Protein AF-A0A7S1D513-F1 (afdb_monomer_lite)

Sequence (245 aa):
FGKNFNFFQSSSGQYWMEIWPTEPHVVIPVPVLDPSAGGGENVPVPPGVVQSFHKTNPSYASDEHLLTGPNQHSRDRGSACCLRLEPVYYQDLLHNQTHNNNTNSNTTMLIQQQPYLLVGISHAKANQQLKVINTRTFLSRLYAFVPVKPFHVVAKSPLFCFANVDQTTPAPYYNLTHRKHLLVGGHDYKDCPTIHFVSGITENPNDPTRAVVAYGIEDCVSRMIELHKRDLALRLFTTLDTQVR

Radius of gyration: 19.1 Å; chains: 1; bounding box: 47×58×52 Å

Secondary structure (DSSP, 8-state):
--SS-EEEE-TTS-EEEEEESSSS-EEEEPPP--TTS-S---PPPPP-----------S---THHHHS-TT-PPPP--EEEEEEE-GGGTHHHHHHHHTTS---HHHHHHHHT-S-EEEEEEEEEP-TTTTBSSTT-EEEEEEEE-SSTT--EEEEPPPB----PPPSS--TTHHHHTT-EEEETTEEEEEEESBEEEEEEEEETTEEEEEEEEEEETTTEEEEEEEEHHHHHHHHH--GGGS--

Structure (mmCIF, N/CA/C/O backbone):
data_AF-A0A7S1D513-F1
#
_entry.id   AF-A0A7S1D513-F1
#
loop_
_atom_site.group_PDB
_atom_site.id
_atom_site.type_symbol
_atom_site.label_atom_id
_atom_site.label_alt_id
_atom_site.label_comp_id
_atom_site.label_asym_id
_atom_site.label_entity_id
_atom_site.label_seq_id
_atom_site.pdbx_PDB_ins_code
_atom_site.Cartn_x
_atom_site.Cartn_y
_atom_site.Cartn_z
_atom_site.occupancy
_atom_site.B_iso_or_equiv
_atom_site.auth_seq_id
_atom_site.auth_comp_id
_atom_site.auth_asym_id
_atom_site.auth_atom_id
_atom_site.pdbx_PDB_model_num
ATOM 1 N N . PHE A 1 1 ? 1.195 19.979 -6.123 1.00 30.47 1 PHE A N 1
ATOM 2 C CA . PHE A 1 1 ? 0.469 19.260 -5.053 1.00 30.47 1 PHE A CA 1
ATOM 3 C C . PHE A 1 1 ? 0.121 17.855 -5.536 1.00 30.47 1 PHE A C 1
ATOM 5 O O . PHE A 1 1 ? 0.110 17.651 -6.743 1.00 30.47 1 PHE A O 1
ATOM 12 N N . GLY A 1 2 ? -0.139 16.912 -4.620 1.00 50.44 2 GLY A N 1
ATOM 13 C CA . GLY A 1 2 ? -0.462 15.509 -4.935 1.00 50.44 2 GLY A CA 1
ATOM 14 C C . GLY A 1 2 ? 0.762 14.590 -5.110 1.00 50.44 2 GLY A C 1
ATOM 15 O O . GLY A 1 2 ? 1.823 15.053 -5.519 1.00 50.44 2 GLY A O 1
ATOM 16 N N . LYS A 1 3 ? 0.575 13.294 -4.802 1.00 59.59 3 LYS A N 1
ATOM 17 C CA . LYS A 1 3 ? 1.525 12.149 -4.710 1.00 59.59 3 LYS A CA 1
ATOM 18 C C . LYS A 1 3 ? 2.130 11.805 -3.341 1.00 59.59 3 LYS A C 1
ATOM 20 O O . LYS A 1 3 ? 2.480 10.646 -3.171 1.00 59.59 3 LYS A O 1
ATOM 25 N N . ASN A 1 4 ? 2.231 12.727 -2.380 1.00 68.50 4 ASN A N 1
ATOM 26 C CA . ASN A 1 4 ? 2.876 12.478 -1.070 1.00 68.50 4 ASN A CA 1
ATOM 27 C C . ASN A 1 4 ? 1.915 12.602 0.130 1.00 68.50 4 ASN A C 1
ATOM 29 O O . ASN A 1 4 ? 2.333 13.042 1.195 1.00 68.50 4 ASN A O 1
ATOM 33 N N . PHE A 1 5 ? 0.627 12.309 -0.051 1.00 81.75 5 PHE A N 1
ATOM 34 C CA . PHE A 1 5 ? -0.320 12.212 1.059 1.00 81.75 5 PHE A CA 1
ATOM 35 C C . PHE A 1 5 ? -1.511 11.324 0.700 1.00 81.75 5 PHE A C 1
ATOM 37 O O . PHE A 1 5 ? -1.896 11.265 -0.469 1.00 81.75 5 PHE A O 1
ATOM 44 N N . ASN A 1 6 ? -2.106 10.690 1.711 1.00 87.00 6 ASN A N 1
ATOM 45 C CA . ASN A 1 6 ? -3.363 9.944 1.617 1.00 87.00 6 ASN A CA 1
ATOM 46 C C . ASN A 1 6 ? -4.351 10.446 2.667 1.00 87.00 6 ASN A C 1
ATOM 48 O O . ASN A 1 6 ? -3.943 10.947 3.714 1.00 87.00 6 ASN A O 1
ATOM 52 N N . PHE A 1 7 ? -5.643 10.249 2.414 1.00 89.50 7 PHE A N 1
ATOM 53 C CA . PHE A 1 7 ? -6.687 10.461 3.410 1.00 89.50 7 PHE A CA 1
ATOM 54 C C . PHE A 1 7 ? -7.211 9.123 3.923 1.00 89.50 7 PHE A C 1
ATOM 56 O O . PHE A 1 7 ? -7.416 8.196 3.143 1.00 89.50 7 PHE A O 1
ATOM 63 N N . PHE A 1 8 ? -7.457 9.029 5.227 1.00 90.12 8 PHE A N 1
ATOM 64 C CA . PHE A 1 8 ? -8.088 7.862 5.841 1.00 90.12 8 PHE A CA 1
ATOM 65 C C . PHE A 1 8 ? -9.008 8.266 6.995 1.00 90.12 8 PHE A C 1
ATOM 67 O O . PHE A 1 8 ? -8.938 9.385 7.506 1.00 90.12 8 PHE A O 1
ATOM 74 N N . GLN A 1 9 ? -9.870 7.339 7.410 1.00 90.75 9 GLN A N 1
ATOM 75 C CA . GLN A 1 9 ? -10.753 7.504 8.560 1.00 90.75 9 GLN A CA 1
ATOM 76 C C . GLN A 1 9 ? -10.241 6.657 9.736 1.00 90.75 9 GLN A C 1
ATOM 78 O O . GLN A 1 9 ? -9.963 5.466 9.577 1.00 90.75 9 GLN A O 1
ATOM 83 N N . SER A 1 10 ? -10.093 7.260 10.917 1.00 89.50 10 SER A N 1
ATOM 84 C CA . SER A 1 10 ? -9.772 6.528 12.149 1.00 89.50 10 SER A CA 1
ATOM 85 C C . SER A 1 10 ? -10.984 5.740 12.650 1.00 89.50 10 SER A C 1
ATOM 87 O O . SER A 1 10 ? -12.119 6.020 12.268 1.00 89.50 10 SER A O 1
ATOM 89 N N . SER A 1 11 ? -10.776 4.789 13.565 1.00 87.88 11 SER A N 1
ATOM 90 C CA . SER A 1 11 ? -11.873 4.000 14.160 1.00 87.88 11 SER A CA 1
ATOM 91 C C . SER A 1 11 ? -12.914 4.848 14.913 1.00 87.88 11 SER A C 1
ATOM 93 O O . SER A 1 11 ? -14.040 4.408 15.116 1.00 87.88 11 SER A O 1
ATOM 95 N N . SER A 1 12 ? -12.559 6.083 15.277 1.00 88.81 12 SER A N 1
ATOM 96 C CA . SER A 1 12 ? -13.446 7.111 15.837 1.00 88.81 12 SER A CA 1
ATOM 97 C C . SER A 1 12 ? -14.251 7.914 14.798 1.00 88.81 12 SER A C 1
ATOM 99 O O . SER A 1 12 ? -14.889 8.898 15.161 1.00 88.81 12 SER A O 1
ATOM 101 N N . GLY A 1 13 ? -14.174 7.579 13.507 1.00 87.50 13 GLY A N 1
ATOM 102 C CA . GLY A 1 13 ? -14.864 8.289 12.423 1.00 87.50 13 GLY A CA 1
ATOM 103 C C . GLY A 1 13 ? -14.204 9.599 11.958 1.00 87.50 13 GLY A C 1
ATOM 104 O O . GLY A 1 13 ? -14.646 10.176 10.965 1.00 87.50 13 GLY A O 1
ATOM 105 N N . GLN A 1 14 ? -13.142 10.067 12.624 1.00 88.88 14 GLN A N 1
ATOM 106 C CA . GLN A 1 14 ? -12.413 11.285 12.246 1.00 88.88 14 GLN A CA 1
ATOM 107 C C . GLN A 1 14 ? -11.538 11.061 11.001 1.00 88.88 14 GLN A C 1
ATOM 109 O O . GLN A 1 14 ? -10.927 10.005 10.850 1.00 88.88 14 GLN A O 1
ATOM 114 N N . TYR A 1 15 ? -11.429 12.077 10.140 1.00 90.12 15 TYR A N 1
ATOM 115 C CA . TYR A 1 15 ? -10.557 12.056 8.964 1.00 90.12 15 TYR A CA 1
ATOM 116 C C . TYR A 1 15 ? -9.136 12.551 9.267 1.00 90.12 15 TYR A C 1
ATOM 118 O O . TYR A 1 15 ? -8.923 13.500 10.027 1.00 90.12 15 TYR A O 1
ATOM 126 N N . TRP A 1 16 ? -8.161 11.909 8.629 1.00 90.81 16 TRP A N 1
ATOM 127 C CA . TRP A 1 16 ? -6.728 12.125 8.808 1.00 90.81 16 TRP A CA 1
ATOM 128 C C . TRP A 1 16 ? -6.022 12.187 7.459 1.00 90.81 16 TRP A C 1
ATOM 130 O O . TRP A 1 16 ? -6.400 11.479 6.528 1.00 90.81 16 TRP A O 1
ATOM 140 N N . MET A 1 17 ? -4.985 13.018 7.374 1.00 89.94 17 MET A N 1
ATOM 141 C CA . MET A 1 17 ? -4.085 13.111 6.229 1.00 89.94 17 MET A CA 1
ATOM 142 C C . MET A 1 17 ? -2.718 12.543 6.612 1.00 89.94 17 MET A C 1
ATOM 144 O O . MET A 1 17 ? -1.979 13.164 7.375 1.00 89.94 17 MET A O 1
ATOM 148 N N . GLU A 1 18 ? -2.381 11.373 6.080 1.00 87.06 18 GLU A N 1
ATOM 149 C CA . GLU A 1 18 ? -1.024 10.819 6.089 1.00 87.06 18 GLU A CA 1
ATOM 150 C C . GLU A 1 18 ? -0.124 11.677 5.192 1.00 87.06 18 GLU A C 1
ATOM 152 O O . GLU A 1 18 ? -0.514 11.985 4.073 1.00 87.06 18 GLU A O 1
ATOM 157 N N . ILE A 1 19 ? 1.075 12.042 5.655 1.00 80.94 19 ILE A N 1
ATOM 158 C CA . ILE A 1 19 ? 2.089 12.781 4.868 1.00 80.94 19 ILE A CA 1
ATOM 159 C C . ILE A 1 19 ? 3.364 11.947 4.674 1.00 80.94 19 ILE A C 1
ATOM 161 O O . ILE A 1 19 ? 4.051 12.058 3.659 1.00 80.94 19 ILE A O 1
ATOM 165 N N . TRP A 1 20 ? 3.688 11.101 5.651 1.00 71.50 20 TRP A N 1
ATOM 166 C CA . TRP A 1 20 ? 4.850 10.218 5.615 1.00 71.50 20 TRP A CA 1
ATOM 167 C C . TRP A 1 20 ? 4.388 8.799 5.964 1.00 71.50 20 TRP A C 1
ATOM 169 O O . TRP A 1 20 ? 4.176 8.546 7.145 1.00 71.50 20 TRP A O 1
ATOM 179 N N . PRO A 1 21 ? 4.227 7.876 4.994 1.00 68.50 21 PRO A N 1
ATOM 180 C CA . PRO A 1 21 ? 3.681 6.529 5.235 1.00 68.50 21 PRO A CA 1
ATOM 181 C C . PRO A 1 21 ? 4.569 5.629 6.111 1.00 68.50 21 PRO A C 1
ATOM 183 O O . PRO A 1 21 ? 4.170 4.543 6.522 1.00 68.50 21 PRO A O 1
ATOM 186 N N . THR A 1 22 ? 5.809 6.043 6.378 1.00 63.53 22 THR A N 1
ATOM 187 C CA . THR A 1 22 ? 6.788 5.266 7.142 1.00 63.53 22 THR A CA 1
ATOM 188 C C . THR A 1 22 ? 7.697 6.177 7.962 1.00 63.53 22 THR A C 1
ATOM 190 O O . THR A 1 22 ? 8.166 7.177 7.427 1.00 63.53 22 THR A O 1
ATOM 193 N N . GLU A 1 23 ? 8.017 5.762 9.191 1.00 63.66 23 GLU A N 1
ATOM 194 C CA . GLU A 1 23 ? 9.066 6.269 10.104 1.00 63.66 23 GLU A CA 1
ATOM 195 C C . GLU A 1 23 ? 9.804 7.571 9.716 1.00 63.66 23 GLU A C 1
ATOM 197 O O . GLU A 1 23 ? 10.758 7.536 8.931 1.00 63.66 23 GLU A O 1
ATOM 202 N N . PRO A 1 24 ? 9.434 8.712 10.340 1.00 68.69 24 PRO A N 1
ATOM 203 C CA . PRO A 1 24 ? 8.276 8.891 11.233 1.00 68.69 24 PRO A CA 1
ATOM 204 C C . PRO A 1 24 ? 6.955 8.714 10.470 1.00 68.69 24 PRO A C 1
ATOM 206 O O . PRO A 1 24 ? 6.752 9.397 9.468 1.00 68.69 24 PRO A O 1
ATOM 209 N N . HIS A 1 25 ? 6.033 7.868 10.950 1.00 78.38 25 HIS A N 1
ATOM 210 C CA . HIS A 1 25 ? 4.655 7.935 10.452 1.00 78.38 25 HIS A CA 1
ATOM 211 C C . HIS A 1 25 ? 4.035 9.260 10.916 1.00 78.38 25 HIS A C 1
ATOM 213 O O . HIS A 1 25 ? 3.915 9.512 12.114 1.00 78.38 25 HIS A O 1
ATOM 219 N N . VAL A 1 26 ? 3.696 10.135 9.968 1.00 83.88 26 VAL A N 1
ATOM 220 C CA . VAL A 1 26 ? 3.117 11.454 10.259 1.00 83.88 26 VAL A CA 1
ATOM 221 C C . VAL A 1 26 ? 1.735 11.545 9.649 1.00 83.88 26 VAL A C 1
ATOM 223 O O . VAL A 1 26 ? 1.585 11.468 8.427 1.00 83.88 26 VAL A O 1
ATOM 226 N N . VAL A 1 27 ? 0.755 11.797 10.514 1.00 86.56 27 VAL A N 1
ATOM 227 C CA . VAL A 1 27 ? -0.626 12.094 10.145 1.00 86.56 27 VAL A CA 1
ATOM 228 C C . VAL A 1 27 ? -1.057 13.418 10.775 1.00 86.56 27 VAL A C 1
ATOM 230 O O . VAL A 1 27 ? -0.677 13.730 11.903 1.00 86.56 27 VAL A O 1
ATOM 233 N N . ILE A 1 28 ? -1.857 14.201 10.057 1.00 89.25 28 ILE A N 1
ATOM 234 C CA . ILE A 1 28 ? -2.444 15.463 10.530 1.00 89.25 28 ILE A CA 1
ATOM 235 C C . ILE A 1 28 ? -3.972 15.298 10.549 1.00 89.25 28 ILE A C 1
ATOM 237 O O . ILE A 1 28 ? -4.512 14.710 9.609 1.00 89.25 28 ILE A O 1
ATOM 241 N N . PRO A 1 29 ? -4.693 15.767 11.588 1.00 90.75 29 PRO A N 1
ATOM 242 C CA . PRO A 1 29 ? -6.151 15.722 11.579 1.00 90.75 29 PRO A CA 1
ATOM 243 C C . PRO A 1 29 ? -6.676 16.613 10.454 1.00 90.75 29 PRO A C 1
ATOM 245 O O . PRO A 1 29 ? -6.287 17.776 10.351 1.00 90.75 29 PRO A O 1
ATOM 248 N N . VAL A 1 30 ? -7.583 16.090 9.634 1.00 88.00 30 VAL A N 1
ATOM 249 C CA . VAL A 1 30 ? -8.322 16.926 8.687 1.00 88.00 30 VAL A CA 1
ATOM 250 C C . VAL A 1 30 ? -9.471 17.564 9.469 1.00 88.00 30 VAL A C 1
ATOM 252 O O . VAL A 1 30 ? -10.303 16.822 10.003 1.00 88.00 30 VAL A O 1
ATOM 255 N N . PRO A 1 31 ? -9.544 18.904 9.591 1.00 81.81 31 PRO A N 1
ATOM 256 C CA . PRO A 1 31 ? -10.760 19.532 10.081 1.00 81.81 31 PRO A CA 1
ATOM 257 C C . PRO A 1 31 ? -11.877 19.191 9.095 1.00 81.81 31 PRO A C 1
ATOM 259 O O . PRO A 1 31 ? -11.734 19.406 7.890 1.00 81.81 31 PRO A O 1
ATOM 262 N N . VAL A 1 32 ? -12.979 18.629 9.594 1.00 71.31 32 VAL A N 1
ATOM 263 C CA . VAL A 1 32 ? -14.174 18.457 8.766 1.00 71.31 32 VAL A CA 1
ATOM 264 C C . VAL A 1 32 ? -14.616 19.855 8.358 1.00 71.31 32 VAL A C 1
ATOM 266 O O . VAL A 1 32 ? -14.946 20.669 9.219 1.00 71.31 32 VAL A O 1
ATOM 269 N N . LEU A 1 33 ? -14.582 20.134 7.055 1.00 58.50 33 LEU A N 1
ATOM 270 C CA . LEU A 1 33 ? -15.180 21.337 6.498 1.00 58.50 33 LEU A CA 1
ATOM 271 C C . LEU A 1 33 ? -16.692 21.206 6.670 1.00 58.50 33 LEU A C 1
ATOM 273 O O . LEU A 1 33 ? -17.360 20.582 5.848 1.00 58.50 33 LEU A O 1
ATOM 277 N N . ASP A 1 34 ? -17.211 21.754 7.766 1.00 52.59 34 ASP A N 1
ATOM 278 C CA . ASP A 1 34 ? -18.633 22.045 7.892 1.00 52.59 34 ASP A CA 1
ATOM 279 C C . ASP A 1 34 ? -19.016 22.966 6.719 1.00 52.59 34 ASP A C 1
ATOM 281 O O . ASP A 1 34 ? -18.466 24.066 6.625 1.00 52.59 34 ASP A O 1
ATOM 285 N N . PRO A 1 35 ? -19.926 22.562 5.811 1.00 53.44 35 PRO A N 1
ATOM 286 C CA . PRO A 1 35 ? -20.354 23.411 4.699 1.00 53.44 35 PRO A CA 1
ATOM 287 C C . PRO A 1 35 ? -20.996 24.732 5.154 1.00 53.44 35 PRO A C 1
ATOM 289 O O . PRO A 1 35 ? -21.118 25.660 4.357 1.00 53.44 35 PRO A O 1
ATOM 292 N N . SER A 1 36 ? -21.394 24.818 6.427 1.00 53.31 36 SER A N 1
ATOM 293 C CA . SER A 1 36 ? -21.930 26.011 7.090 1.00 53.31 36 SER A CA 1
ATOM 294 C C . SER A 1 36 ? -20.839 27.002 7.525 1.00 53.31 36 SER A C 1
ATOM 296 O O . SER A 1 36 ? -21.131 28.179 7.746 1.00 53.31 36 SER A O 1
ATOM 298 N N . ALA A 1 37 ? -19.586 26.554 7.661 1.00 50.09 37 ALA A N 1
ATOM 299 C CA . ALA A 1 37 ? -18.466 27.375 8.112 1.00 50.09 37 ALA A CA 1
ATOM 300 C C . ALA A 1 37 ? -17.931 28.248 6.963 1.00 50.09 37 ALA A C 1
ATOM 302 O O . ALA A 1 37 ? -16.989 27.886 6.254 1.00 50.09 37 ALA A O 1
ATOM 303 N N . GLY A 1 38 ? -18.552 29.418 6.784 1.00 43.97 38 GLY A N 1
ATOM 304 C CA . GLY A 1 38 ? -18.102 30.444 5.840 1.00 43.97 38 GLY A CA 1
ATOM 305 C C . GLY A 1 38 ? -16.615 30.773 6.021 1.00 43.97 38 GLY A C 1
ATOM 306 O O . GLY A 1 38 ? -16.143 30.951 7.141 1.00 43.97 38 GLY A O 1
ATOM 307 N N . GLY A 1 39 ? -15.873 30.812 4.911 1.00 48.25 39 GLY A N 1
ATOM 308 C CA . GLY A 1 39 ? -14.411 30.735 4.930 1.00 48.25 39 GLY A CA 1
ATOM 309 C C . GLY A 1 39 ? -13.714 31.855 5.709 1.00 48.25 39 GLY A C 1
ATOM 310 O O . GLY A 1 39 ? -13.809 33.026 5.343 1.00 48.25 39 GLY A O 1
ATOM 311 N N . GLY A 1 40 ? -12.935 31.469 6.723 1.00 49.50 40 GLY A N 1
ATOM 312 C CA . GLY A 1 40 ? -12.091 32.368 7.502 1.00 49.50 40 GLY A CA 1
ATOM 313 C C . GLY A 1 40 ? -11.072 31.630 8.378 1.00 49.50 40 GLY A C 1
ATOM 314 O O . GLY A 1 40 ? -11.374 30.593 8.958 1.00 49.50 40 GLY A O 1
ATOM 315 N N . GLU A 1 41 ? -9.890 32.238 8.489 1.00 45.66 41 GLU A N 1
ATOM 316 C CA . GLU A 1 41 ? -8.810 31.964 9.455 1.00 45.66 41 GLU A CA 1
ATOM 317 C C . GLU A 1 41 ? -7.887 30.739 9.264 1.00 45.66 41 GLU A C 1
ATOM 319 O O . GLU A 1 41 ? -8.154 29.770 8.556 1.00 45.66 41 GLU A O 1
ATOM 324 N N . ASN A 1 42 ? -6.694 30.866 9.858 1.00 44.22 42 ASN A N 1
ATOM 325 C CA . ASN A 1 42 ? -5.526 30.023 9.607 1.00 44.22 42 ASN A CA 1
ATOM 326 C C . ASN A 1 42 ? -5.475 28.842 10.586 1.00 44.22 42 ASN A C 1
ATOM 328 O O . ASN A 1 42 ? -5.214 29.041 11.771 1.00 44.22 42 ASN A O 1
ATOM 332 N N . VAL A 1 43 ? -5.645 27.613 10.094 1.00 47.66 43 VAL A N 1
ATOM 333 C CA . VAL A 1 43 ? -5.537 26.391 10.913 1.00 47.66 43 VAL A CA 1
ATOM 334 C C . VAL A 1 43 ? -4.080 26.177 11.375 1.00 47.66 43 VAL A C 1
ATOM 336 O O . VAL A 1 43 ? -3.210 25.965 10.524 1.00 47.66 43 VAL A O 1
ATOM 339 N N . PRO A 1 44 ? -3.773 26.188 12.689 1.00 38.72 44 PRO A N 1
ATOM 340 C CA . PRO A 1 44 ? -2.412 25.965 13.177 1.00 38.72 44 PRO A CA 1
ATOM 341 C C . PRO A 1 44 ? -1.989 24.496 13.049 1.00 38.72 44 PRO A C 1
ATOM 343 O O . PRO A 1 44 ? -2.761 23.589 13.358 1.00 38.72 44 PRO A O 1
ATOM 346 N N . VAL A 1 45 ? -0.736 24.247 12.656 1.00 37.97 45 VAL A N 1
ATOM 347 C CA . VAL A 1 45 ? -0.161 22.890 12.599 1.00 37.97 45 VAL A CA 1
ATOM 348 C C . VAL A 1 45 ? 0.289 22.452 14.004 1.00 37.97 45 VAL A C 1
ATOM 350 O O . VAL A 1 45 ? 1.163 23.110 14.573 1.00 37.97 45 VAL A O 1
ATOM 353 N N . PRO A 1 46 ? -0.238 21.351 14.580 1.00 41.38 46 PRO A N 1
ATOM 354 C CA . PRO A 1 46 ? 0.171 20.900 15.911 1.00 41.38 46 PRO A CA 1
ATOM 355 C C . PRO A 1 46 ? 1.581 20.272 15.911 1.00 41.38 46 PRO A C 1
ATOM 357 O O . PRO A 1 46 ? 1.857 19.409 15.072 1.00 41.38 46 PRO A O 1
ATOM 360 N N . PRO A 1 47 ? 2.471 20.624 16.858 1.00 35.06 47 PRO A N 1
ATOM 361 C CA . PRO A 1 47 ? 3.762 19.961 17.020 1.00 35.06 47 PRO A CA 1
ATOM 362 C C . PRO A 1 47 ? 3.623 18.656 17.823 1.00 35.06 47 PRO A C 1
ATOM 364 O O . PRO A 1 47 ? 3.069 18.650 18.920 1.00 35.06 47 PRO A O 1
ATOM 367 N N . GLY A 1 48 ? 4.169 17.549 17.309 1.00 35.19 48 GLY A N 1
ATOM 368 C CA . GLY A 1 48 ? 4.168 16.265 18.022 1.00 35.19 48 GLY A CA 1
ATOM 369 C C . GLY A 1 48 ? 4.559 15.071 17.152 1.00 35.19 48 GLY A C 1
ATOM 370 O O . GLY A 1 48 ? 3.695 14.320 16.713 1.00 35.19 48 GLY A O 1
ATOM 371 N N . VAL A 1 49 ? 5.860 14.882 16.909 1.00 31.14 49 VAL A N 1
ATOM 372 C CA . VAL A 1 49 ? 6.401 13.702 16.207 1.00 31.14 49 VAL A CA 1
ATOM 373 C C . VAL A 1 49 ? 7.085 12.784 17.218 1.00 31.14 49 VAL A C 1
ATOM 375 O O . VAL A 1 49 ? 7.954 13.231 17.962 1.00 31.14 49 VAL A O 1
ATOM 378 N N . VAL A 1 50 ? 6.722 11.499 17.222 1.00 31.58 50 VAL A N 1
ATOM 379 C CA . VAL A 1 50 ? 7.302 10.453 18.085 1.00 31.58 50 VAL A CA 1
ATOM 380 C C . VAL A 1 50 ? 7.783 9.294 17.202 1.00 31.58 50 VAL A C 1
ATOM 382 O O . VAL A 1 50 ? 7.157 9.000 16.186 1.00 31.58 50 VAL A O 1
ATOM 385 N N . GLN A 1 51 ? 8.910 8.664 17.551 1.00 30.47 51 GLN A N 1
ATOM 386 C CA . GLN A 1 51 ? 9.575 7.620 16.753 1.00 30.47 51 GLN A CA 1
ATOM 387 C C . GLN A 1 51 ? 10.004 6.427 17.627 1.00 30.47 51 GLN A C 1
ATOM 389 O O . GLN A 1 51 ? 10.570 6.632 18.699 1.00 30.47 51 GLN A O 1
ATOM 394 N N . SER A 1 52 ? 9.808 5.196 17.142 1.00 28.52 52 SER A N 1
ATOM 395 C CA . SER A 1 52 ? 10.439 3.954 17.638 1.00 28.52 52 SER A CA 1
ATOM 396 C C . SER A 1 52 ? 10.399 2.854 16.546 1.00 28.52 52 SER A C 1
ATOM 398 O O . SER A 1 52 ? 9.807 3.075 15.490 1.00 28.52 52 SER A O 1
ATOM 400 N N . PHE A 1 53 ? 11.117 1.728 16.708 1.00 28.77 53 PHE A N 1
ATOM 401 C CA . PHE A 1 53 ? 11.666 0.947 15.570 1.00 28.77 53 PHE A CA 1
ATOM 402 C C . PHE A 1 53 ? 11.536 -0.605 15.630 1.00 28.77 53 PHE A C 1
ATOM 404 O O . PHE A 1 53 ? 11.485 -1.179 16.714 1.00 28.77 53 PHE A O 1
ATOM 411 N N . HIS A 1 54 ? 11.654 -1.239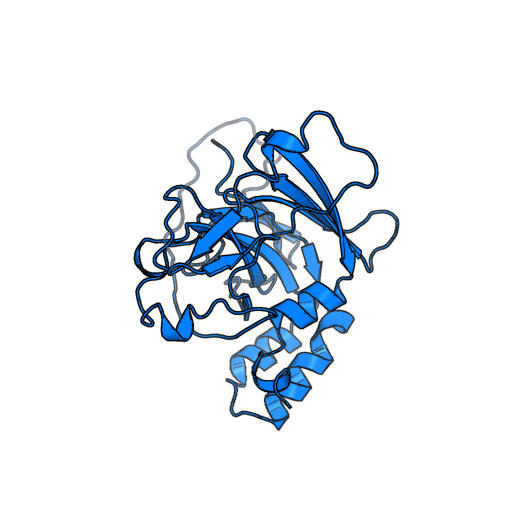 14.435 1.00 24.11 54 HIS A N 1
ATOM 412 C CA . HIS A 1 54 ? 11.907 -2.678 14.098 1.00 24.11 54 HIS A CA 1
ATOM 413 C C . HIS A 1 54 ? 10.731 -3.694 14.251 1.00 24.11 54 HIS A C 1
ATOM 415 O O . HIS A 1 54 ? 10.049 -3.647 15.266 1.00 24.11 54 HIS A O 1
ATOM 421 N N . LYS A 1 55 ? 10.439 -4.688 13.364 1.00 26.78 55 LYS A N 1
ATOM 422 C CA . LYS A 1 55 ? 10.818 -5.113 11.960 1.00 26.78 55 LYS A CA 1
ATOM 423 C C . LYS A 1 55 ? 9.645 -6.035 11.417 1.00 26.78 55 LYS A C 1
ATOM 425 O O . LYS A 1 55 ? 8.547 -5.741 11.868 1.00 26.78 55 LYS A O 1
ATOM 430 N N . THR A 1 56 ? 9.576 -7.074 10.540 1.00 27.91 56 THR A N 1
ATOM 431 C CA . THR A 1 56 ? 10.316 -7.943 9.543 1.00 27.91 56 THR A CA 1
ATOM 432 C C . THR A 1 56 ? 9.237 -8.889 8.887 1.00 27.91 56 THR A C 1
ATOM 434 O O . THR A 1 56 ? 8.248 -9.130 9.568 1.00 27.91 56 THR A O 1
ATOM 437 N N . ASN A 1 57 ? 9.297 -9.583 7.720 1.00 28.83 57 ASN A N 1
ATOM 438 C CA . ASN A 1 57 ? 10.061 -9.494 6.447 1.00 28.83 57 ASN A CA 1
ATOM 439 C C . ASN A 1 57 ? 9.464 -10.421 5.293 1.00 28.83 57 ASN A C 1
ATOM 441 O O . ASN A 1 57 ? 9.900 -11.565 5.197 1.00 28.83 57 ASN A O 1
ATOM 445 N N . PRO A 1 58 ? 8.505 -9.976 4.433 1.00 32.94 58 PRO A N 1
ATOM 446 C CA . PRO A 1 58 ? 7.865 -10.701 3.279 1.00 32.94 58 PRO A CA 1
ATOM 447 C C . PRO A 1 58 ? 8.637 -11.225 2.037 1.00 32.94 58 PRO A C 1
ATOM 449 O O . PRO A 1 58 ? 9.784 -10.870 1.807 1.00 32.94 58 PRO A O 1
ATOM 452 N N . SER A 1 59 ? 7.899 -11.934 1.149 1.00 32.62 59 SER A N 1
ATOM 453 C CA . SER A 1 59 ? 8.306 -12.626 -0.105 1.00 32.62 59 SER A CA 1
ATOM 454 C C . SER A 1 59 ? 9.224 -11.857 -1.072 1.00 32.62 59 SER A C 1
ATOM 456 O O . SER A 1 59 ? 8.867 -10.825 -1.630 1.00 32.62 59 SER A O 1
ATOM 458 N N . TYR A 1 60 ? 10.424 -12.388 -1.305 1.00 37.09 60 TYR A N 1
ATOM 459 C CA . TYR A 1 60 ? 11.598 -11.570 -1.611 1.00 37.09 60 TYR A CA 1
ATOM 460 C C . TYR A 1 60 ? 11.690 -10.359 -0.673 1.00 37.09 60 TYR A C 1
ATOM 462 O O . TYR A 1 60 ? 11.206 -9.259 -0.951 1.00 37.09 60 TYR A O 1
ATOM 470 N N . ALA A 1 61 ? 12.459 -10.546 0.396 1.00 37.28 61 ALA A N 1
ATOM 471 C CA . ALA A 1 61 ? 13.509 -9.578 0.588 1.00 37.28 61 ALA A CA 1
ATOM 472 C C . ALA A 1 61 ? 14.432 -9.714 -0.623 1.00 37.28 61 ALA A C 1
ATOM 474 O O . ALA A 1 61 ? 14.968 -10.782 -0.910 1.00 37.28 61 ALA A O 1
ATOM 475 N N . SER A 1 62 ? 14.587 -8.607 -1.332 1.00 37.16 62 SER A N 1
ATOM 476 C CA . SER A 1 62 ? 15.906 -8.156 -1.744 1.00 37.16 62 SER A CA 1
ATOM 477 C C . SER A 1 62 ? 16.975 -8.568 -0.719 1.00 37.16 62 SER A C 1
ATOM 479 O O . SER A 1 62 ? 16.758 -8.460 0.491 1.00 37.16 62 SER A O 1
ATOM 481 N N . ASP A 1 63 ? 18.187 -8.881 -1.172 1.00 39.56 63 ASP A N 1
ATOM 482 C CA . ASP A 1 63 ? 19.353 -9.008 -0.286 1.00 39.56 63 ASP A CA 1
ATOM 483 C C . ASP A 1 63 ? 19.755 -7.664 0.371 1.00 39.56 63 ASP A C 1
ATOM 485 O O . ASP A 1 63 ? 20.890 -7.486 0.793 1.00 39.56 63 ASP A O 1
ATOM 489 N N . GLU A 1 64 ? 18.841 -6.696 0.528 1.00 40.00 64 GLU A N 1
ATOM 490 C CA . GLU A 1 64 ? 19.041 -5.444 1.265 1.00 40.00 64 GLU A CA 1
ATOM 491 C C . GLU A 1 64 ? 19.613 -5.675 2.663 1.00 40.00 64 GLU A C 1
ATOM 493 O O . GLU A 1 64 ? 20.378 -4.835 3.121 1.00 40.00 64 GLU A O 1
ATOM 498 N N . HIS A 1 65 ? 19.319 -6.791 3.342 1.00 37.72 65 HIS A N 1
ATOM 499 C CA . HIS A 1 65 ? 19.925 -7.033 4.655 1.00 37.72 65 HIS A CA 1
ATOM 500 C C . HIS A 1 65 ? 21.414 -7.436 4.583 1.00 37.72 65 HIS A C 1
ATOM 502 O O . HIS A 1 65 ? 22.140 -7.211 5.552 1.00 37.72 65 HIS A O 1
ATOM 508 N N . LEU A 1 66 ? 21.873 -7.972 3.445 1.00 38.41 66 LEU A N 1
ATOM 509 C CA . LEU A 1 66 ? 23.277 -8.295 3.155 1.00 38.41 66 LEU A CA 1
ATOM 510 C C . LEU A 1 66 ? 24.000 -7.163 2.392 1.00 38.41 66 LEU A C 1
ATOM 512 O O . LEU A 1 66 ? 25.215 -7.020 2.501 1.00 38.41 66 LEU A O 1
ATOM 516 N N . LEU A 1 67 ? 23.260 -6.353 1.627 1.00 38.66 67 LEU A N 1
ATOM 517 C CA . LEU A 1 67 ? 23.771 -5.307 0.731 1.00 38.66 67 LEU A CA 1
ATOM 518 C C . LEU A 1 67 ? 23.665 -3.887 1.308 1.00 38.66 67 LEU A C 1
ATOM 520 O O . LEU A 1 67 ? 24.399 -3.001 0.872 1.00 38.66 67 LEU A O 1
ATOM 524 N N . THR A 1 68 ? 22.771 -3.641 2.272 1.00 38.50 68 THR A N 1
ATOM 525 C CA . THR A 1 68 ? 22.580 -2.324 2.900 1.00 38.50 68 THR A CA 1
ATOM 526 C C . THR A 1 68 ? 22.636 -2.420 4.427 1.00 38.50 68 THR A C 1
ATOM 528 O O . THR A 1 68 ? 21.889 -3.159 5.064 1.00 38.50 68 THR A O 1
ATOM 531 N N . GLY A 1 69 ? 23.550 -1.657 5.034 1.00 36.69 69 GLY A N 1
ATOM 532 C CA . GLY A 1 69 ? 23.665 -1.572 6.491 1.00 36.69 69 GLY A CA 1
ATOM 533 C C . GLY A 1 69 ? 22.419 -0.939 7.136 1.00 36.69 69 GLY A C 1
ATOM 534 O O . GLY A 1 69 ? 21.711 -0.170 6.481 1.00 36.69 69 GLY A O 1
ATOM 535 N N . PRO A 1 70 ? 22.163 -1.192 8.434 1.00 39.78 70 PRO A N 1
ATOM 536 C CA . PRO A 1 70 ? 20.856 -0.987 9.079 1.00 39.78 70 PRO A CA 1
ATOM 537 C C . PRO A 1 70 ? 20.322 0.459 9.153 1.00 39.78 70 PRO A C 1
ATOM 539 O O . PRO A 1 70 ? 19.206 0.656 9.626 1.00 39.78 70 PRO A O 1
ATOM 542 N N . ASN A 1 71 ? 21.081 1.464 8.698 1.00 36.16 71 ASN A N 1
ATOM 543 C CA . ASN A 1 71 ? 20.832 2.885 8.976 1.00 36.16 71 ASN A CA 1
ATOM 544 C C . ASN A 1 71 ? 20.589 3.771 7.732 1.00 36.16 71 ASN A C 1
ATOM 546 O O . ASN A 1 71 ? 20.480 4.986 7.887 1.00 36.16 71 ASN A O 1
ATOM 550 N N . GLN A 1 72 ? 20.557 3.232 6.502 1.00 44.62 72 GLN A N 1
ATOM 551 C CA . GLN A 1 72 ? 20.599 4.056 5.269 1.00 44.62 72 GLN A CA 1
ATOM 552 C C . GLN A 1 72 ? 19.496 3.766 4.232 1.00 44.62 72 GLN A C 1
ATOM 554 O O . GLN A 1 72 ? 19.680 3.942 3.025 1.00 44.62 72 GLN A O 1
ATOM 559 N N . HIS A 1 73 ? 18.297 3.419 4.703 1.00 49.41 73 HIS A N 1
ATOM 560 C CA . HIS A 1 73 ? 17.101 3.441 3.860 1.00 49.41 73 HIS A CA 1
ATOM 561 C C . HIS A 1 73 ? 16.837 4.857 3.319 1.00 49.41 73 HIS A C 1
ATOM 563 O O . HIS A 1 73 ? 16.785 5.832 4.075 1.00 49.41 73 HIS A O 1
ATOM 569 N N . SER A 1 74 ? 16.602 4.985 2.010 1.00 52.88 74 SER A N 1
ATOM 570 C CA . SER A 1 74 ? 15.964 6.193 1.482 1.00 52.88 74 SER A CA 1
ATOM 571 C C . SER A 1 74 ? 14.568 6.297 2.097 1.00 52.88 74 SER A C 1
ATOM 573 O O . SER A 1 74 ? 13.804 5.346 1.946 1.00 52.88 74 SER A O 1
ATOM 575 N N . ARG A 1 75 ? 14.220 7.418 2.748 1.00 68.94 75 ARG A N 1
ATOM 576 C CA . ARG A 1 75 ? 12.846 7.641 3.240 1.00 68.94 75 ARG A CA 1
ATOM 577 C C . ARG A 1 75 ? 11.849 7.368 2.117 1.00 68.94 75 ARG A C 1
ATOM 579 O O . ARG A 1 75 ? 12.004 7.964 1.045 1.00 68.94 75 ARG A O 1
ATOM 586 N N . ASP A 1 76 ? 10.865 6.513 2.375 1.00 74.62 76 ASP A N 1
ATOM 587 C CA . ASP A 1 76 ? 9.829 6.178 1.403 1.00 74.62 76 ASP A CA 1
ATOM 588 C C . ASP A 1 76 ? 9.049 7.440 1.004 1.00 74.62 76 ASP A C 1
ATOM 590 O O . ASP A 1 76 ? 8.896 8.382 1.790 1.00 74.62 76 ASP A O 1
ATOM 594 N N . ARG A 1 77 ? 8.601 7.492 -0.252 1.00 76.00 77 ARG A N 1
ATOM 595 C CA . ARG A 1 77 ? 7.969 8.668 -0.854 1.00 76.00 77 ARG A CA 1
ATOM 596 C C . ARG A 1 77 ? 6.783 8.276 -1.698 1.00 76.00 77 ARG A C 1
ATOM 598 O O . ARG A 1 77 ? 6.912 7.514 -2.653 1.00 76.00 77 ARG A O 1
ATOM 605 N N . GLY A 1 78 ? 5.665 8.909 -1.388 1.00 71.69 78 GLY A N 1
ATOM 606 C CA . GLY A 1 78 ? 4.391 8.581 -1.983 1.00 71.69 78 GLY A CA 1
ATOM 607 C C . GLY A 1 78 ? 3.885 7.223 -1.528 1.00 71.69 78 GLY A C 1
ATOM 608 O O . GLY A 1 78 ? 4.638 6.278 -1.273 1.00 71.69 78 GLY A O 1
ATOM 609 N N . SER A 1 79 ? 2.574 7.168 -1.403 1.00 78.38 79 SER A N 1
ATOM 610 C CA . SER A 1 79 ? 1.864 6.014 -0.895 1.00 78.38 79 SER A CA 1
ATOM 611 C C . SER A 1 79 ? 0.496 5.937 -1.545 1.00 78.38 79 SER A C 1
ATOM 613 O O . SER A 1 79 ? -0.100 6.965 -1.860 1.00 78.38 79 SER A O 1
ATOM 615 N N . ALA A 1 80 ? 0.001 4.719 -1.706 1.00 88.56 80 ALA A N 1
ATOM 616 C CA . ALA A 1 80 ? -1.391 4.429 -1.989 1.00 88.56 80 ALA A CA 1
ATOM 617 C C . ALA A 1 80 ? -2.012 3.869 -0.707 1.00 88.56 80 ALA A C 1
ATOM 619 O O . ALA A 1 80 ? -1.573 2.818 -0.236 1.00 88.56 80 ALA A O 1
ATOM 620 N N . CYS A 1 81 ? -2.992 4.565 -0.132 1.00 86.56 81 CYS A N 1
ATOM 621 C CA . CYS A 1 81 ? -3.637 4.168 1.119 1.00 86.56 81 CYS A CA 1
ATOM 622 C C . CYS A 1 81 ? -5.114 4.632 1.145 1.00 86.56 81 CYS A C 1
ATOM 624 O O . CYS A 1 81 ? -5.458 5.604 0.481 1.00 86.56 81 CYS A O 1
ATOM 626 N N . CYS A 1 82 ? -6.030 3.984 1.867 1.00 90.12 82 CYS A N 1
ATOM 627 C CA . CYS A 1 82 ? -5.822 2.831 2.745 1.00 90.12 82 CYS A CA 1
ATOM 628 C C . CYS A 1 82 ? -6.852 1.726 2.506 1.00 90.12 82 CYS A C 1
ATOM 630 O O . CYS A 1 82 ? -8.057 1.968 2.519 1.00 90.12 82 CYS A O 1
ATOM 632 N N . LEU A 1 83 ? -6.363 0.494 2.379 1.00 95.62 83 LEU A N 1
ATOM 633 C CA . LEU A 1 83 ? -7.176 -0.712 2.437 1.00 95.62 83 LEU A CA 1
ATOM 634 C C . LEU A 1 83 ? -7.452 -1.075 3.900 1.00 95.62 83 LEU A C 1
ATOM 636 O O . LEU A 1 83 ? -6.550 -1.039 4.738 1.00 95.62 83 LEU A O 1
ATOM 640 N N . ARG A 1 84 ? -8.683 -1.486 4.196 1.00 95.88 84 ARG A N 1
ATOM 641 C CA . ARG A 1 84 ? -9.042 -2.089 5.479 1.00 95.88 84 ARG A CA 1
ATOM 642 C C . ARG A 1 84 ? -8.689 -3.582 5.469 1.00 95.88 84 ARG A C 1
ATOM 644 O O . ARG A 1 84 ? -9.037 -4.293 4.529 1.00 95.88 84 ARG A O 1
ATOM 651 N N . LEU A 1 85 ? -7.989 -4.049 6.501 1.00 96.62 85 LEU A N 1
ATOM 652 C CA . LEU A 1 85 ? -7.613 -5.453 6.669 1.00 96.62 85 LEU A CA 1
ATOM 653 C C . LEU A 1 85 ? -8.215 -6.007 7.965 1.00 96.62 85 LEU A C 1
ATOM 655 O O . LEU A 1 85 ? -7.828 -5.603 9.061 1.00 96.62 85 LEU A O 1
ATOM 659 N N . GLU A 1 86 ? -9.161 -6.933 7.837 1.00 97.06 86 GLU A N 1
ATOM 660 C CA . GLU A 1 86 ? -9.838 -7.587 8.961 1.00 97.06 86 GLU A CA 1
ATOM 661 C C . GLU A 1 86 ? -8.926 -8.588 9.705 1.00 97.06 86 GLU A C 1
ATOM 663 O O . GLU A 1 86 ? -8.090 -9.244 9.073 1.00 97.06 86 GLU A O 1
ATOM 668 N N . PRO A 1 87 ? -9.139 -8.811 11.020 1.00 95.81 87 PRO A N 1
ATOM 669 C CA . PRO A 1 87 ? -8.335 -9.738 11.823 1.00 95.81 87 PRO A CA 1
ATOM 670 C C . PRO A 1 87 ? -8.293 -11.181 11.299 1.00 95.81 87 PRO A C 1
ATOM 672 O O . PRO A 1 87 ? -7.270 -11.850 11.440 1.00 95.81 87 PRO A O 1
ATOM 675 N N . VAL A 1 88 ? -9.356 -11.633 10.621 1.00 95.94 88 VAL A N 1
ATOM 676 C CA . VAL A 1 88 ? -9.453 -12.963 9.988 1.00 95.94 88 VAL A CA 1
ATOM 677 C C . VAL A 1 88 ? -8.334 -13.244 8.974 1.00 95.94 88 VAL A C 1
ATOM 679 O O . VAL A 1 88 ? -7.998 -14.400 8.739 1.00 95.94 88 VAL A O 1
ATOM 682 N N . TYR A 1 89 ? -7.714 -12.209 8.395 1.00 95.69 89 TYR A N 1
ATOM 683 C CA . TYR A 1 89 ? -6.635 -12.380 7.422 1.00 95.69 89 TYR A CA 1
ATOM 684 C C . TYR A 1 89 ? -5.243 -12.517 8.053 1.00 95.69 89 TYR A C 1
ATOM 686 O O . TYR A 1 89 ? -4.344 -13.004 7.366 1.00 95.69 89 TYR A O 1
ATOM 694 N N . TYR A 1 90 ? -5.042 -12.109 9.317 1.00 91.94 90 TYR A N 1
ATOM 695 C CA . TYR A 1 90 ? -3.708 -12.010 9.936 1.00 91.94 90 TYR A CA 1
ATOM 696 C C . TYR A 1 90 ? -3.556 -12.586 11.354 1.00 91.94 90 TYR A C 1
ATOM 698 O O . TYR A 1 90 ? -2.421 -12.766 11.793 1.00 91.94 90 TYR A O 1
ATOM 706 N N . GLN A 1 91 ? -4.632 -12.848 12.105 1.00 90.81 91 GLN A N 1
ATOM 707 C CA . GLN A 1 91 ? -4.519 -13.224 13.524 1.00 90.81 91 GLN A CA 1
ATOM 708 C C . GLN A 1 91 ? -3.690 -14.495 13.756 1.00 90.81 91 GLN A C 1
ATOM 710 O O . GLN A 1 91 ? -2.882 -14.532 14.680 1.00 90.81 91 GLN A O 1
ATOM 715 N N . ASP A 1 92 ? -3.849 -15.523 12.929 1.00 89.25 92 ASP A N 1
ATOM 716 C CA . ASP A 1 92 ? -3.084 -16.775 13.001 1.00 89.25 92 ASP A CA 1
ATOM 717 C C . ASP A 1 92 ? -1.579 -16.567 12.744 1.00 89.25 92 ASP A C 1
ATOM 719 O O . ASP A 1 92 ? -0.747 -17.184 13.410 1.00 89.25 92 ASP A O 1
ATOM 723 N N . LEU A 1 93 ? -1.215 -15.641 11.846 1.00 86.81 93 LEU A N 1
ATOM 724 C CA . LEU A 1 93 ? 0.181 -15.304 11.547 1.00 86.81 93 LEU A CA 1
ATOM 725 C C . LEU A 1 93 ? 0.893 -14.747 12.786 1.00 86.81 93 LEU A C 1
ATOM 727 O O . LEU A 1 93 ? 2.043 -15.097 13.044 1.00 86.81 93 LEU A O 1
ATOM 731 N N . LEU A 1 94 ? 0.190 -13.944 13.590 1.00 83.44 94 LEU A N 1
ATOM 732 C CA . LEU A 1 94 ? 0.712 -13.401 14.847 1.00 83.44 94 LEU A CA 1
ATOM 733 C C . LEU A 1 94 ? 0.940 -14.495 15.900 1.00 83.44 94 LEU A C 1
ATOM 735 O O . LEU A 1 94 ? 1.993 -14.518 16.534 1.00 83.44 94 LEU A O 1
ATOM 739 N N . HIS A 1 95 ? -0.006 -15.430 16.055 1.00 73.75 95 HIS A N 1
ATOM 740 C CA . HIS A 1 95 ? 0.133 -16.550 16.996 1.00 73.75 95 HIS A CA 1
ATOM 741 C C . HIS A 1 95 ? 1.333 -17.443 16.632 1.00 73.75 95 HIS A C 1
ATOM 743 O O . HIS A 1 95 ? 2.116 -17.830 17.506 1.00 73.75 95 HIS A O 1
ATOM 749 N N . ASN A 1 96 ? 1.529 -17.697 15.334 1.00 66.25 96 ASN A N 1
ATOM 750 C CA . ASN A 1 96 ? 2.663 -18.462 14.818 1.00 66.25 96 ASN A CA 1
ATOM 751 C C . ASN A 1 96 ? 4.016 -17.754 15.031 1.00 66.25 96 ASN A C 1
ATOM 753 O O . ASN A 1 96 ? 5.031 -18.436 15.185 1.00 66.25 96 ASN A O 1
ATOM 757 N N . GLN A 1 97 ? 4.059 -16.417 15.101 1.00 65.19 97 GLN A N 1
ATOM 758 C CA . GLN A 1 97 ? 5.273 -15.693 15.505 1.00 65.19 97 GLN A CA 1
ATOM 759 C C . GLN A 1 97 ? 5.575 -15.872 17.000 1.00 65.19 97 GLN A C 1
ATOM 761 O O . GLN A 1 97 ? 6.694 -16.253 17.346 1.00 65.19 97 GLN A O 1
ATOM 766 N N . THR A 1 98 ? 4.589 -15.676 17.886 1.00 57.31 98 THR A N 1
ATOM 767 C CA . THR A 1 98 ? 4.799 -15.745 19.348 1.00 57.31 98 THR A CA 1
ATOM 768 C C . THR A 1 98 ? 5.208 -17.123 19.869 1.00 57.31 98 THR A C 1
ATOM 770 O O . THR A 1 98 ? 5.815 -17.205 20.931 1.00 57.31 98 THR A O 1
ATOM 773 N N . HIS A 1 99 ? 4.921 -18.203 19.136 1.00 54.38 99 HIS A N 1
ATOM 774 C CA . HIS A 1 99 ? 5.419 -19.540 19.483 1.00 54.38 99 HIS A CA 1
ATOM 775 C C . HIS A 1 99 ? 6.875 -19.796 19.064 1.00 54.38 99 HIS A C 1
ATOM 777 O O . HIS A 1 99 ? 7.499 -20.703 19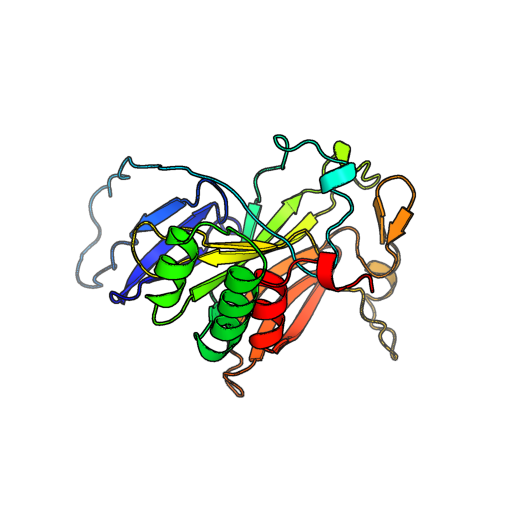.610 1.00 54.38 99 HIS A O 1
ATOM 783 N N . ASN A 1 100 ? 7.419 -19.028 18.113 1.00 53.59 100 ASN A N 1
ATOM 784 C CA . ASN A 1 100 ? 8.736 -19.285 17.518 1.00 53.59 100 ASN A CA 1
ATOM 785 C C . ASN A 1 100 ? 9.811 -18.252 17.897 1.00 53.59 100 ASN A C 1
ATOM 787 O O . ASN A 1 100 ? 10.994 -18.535 1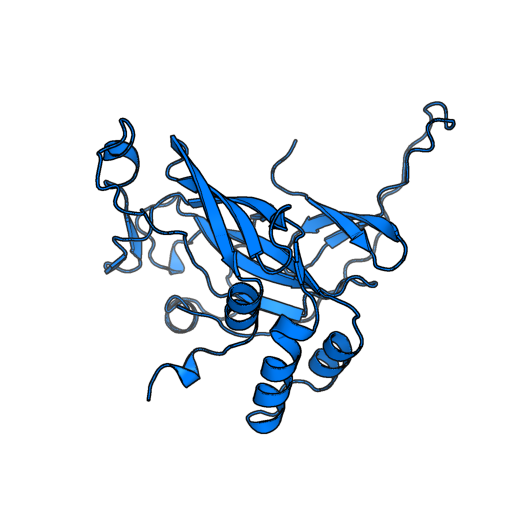7.729 1.00 53.59 100 ASN A O 1
ATOM 791 N N . ASN A 1 101 ? 9.441 -17.066 18.390 1.00 53.72 101 ASN A N 1
ATOM 792 C CA . ASN A 1 101 ? 10.389 -16.022 18.786 1.00 53.72 101 ASN A CA 1
ATOM 793 C C . ASN A 1 101 ? 9.877 -15.165 19.954 1.00 53.72 101 ASN A C 1
ATOM 795 O O . ASN A 1 101 ? 8.679 -14.930 20.091 1.00 53.72 101 ASN A O 1
ATOM 799 N N . ASN A 1 102 ? 10.812 -14.580 20.714 1.00 47.00 102 ASN A N 1
ATOM 800 C CA . ASN A 1 102 ? 10.558 -13.503 21.687 1.00 47.00 102 ASN A CA 1
ATOM 801 C C . ASN A 1 102 ? 10.237 -12.160 20.983 1.00 47.00 102 ASN A C 1
ATOM 803 O O . ASN A 1 102 ? 10.846 -11.126 21.257 1.00 47.00 102 ASN A O 1
ATOM 807 N N . THR A 1 103 ? 9.301 -12.159 20.032 1.00 52.50 103 THR A N 1
ATOM 808 C CA . THR A 1 103 ? 8.785 -10.935 19.403 1.00 52.50 103 THR A CA 1
ATOM 809 C C . THR A 1 103 ? 8.050 -10.081 20.433 1.00 52.50 103 THR A C 1
ATOM 811 O O . THR A 1 103 ? 7.201 -10.600 21.156 1.00 52.50 103 THR A O 1
ATOM 814 N N . ASN A 1 104 ? 8.354 -8.778 20.470 1.00 56.75 104 ASN A N 1
ATOM 815 C CA . ASN A 1 104 ? 7.822 -7.801 21.429 1.00 56.75 104 ASN A CA 1
ATOM 816 C C . ASN A 1 104 ? 6.307 -7.956 21.667 1.00 56.75 104 ASN A C 1
ATOM 818 O O . ASN A 1 104 ? 5.497 -7.519 20.845 1.00 56.75 104 ASN A O 1
ATOM 822 N N . SER A 1 105 ? 5.940 -8.509 22.828 1.00 63.00 105 SER A N 1
ATOM 823 C CA . SER A 1 105 ? 4.553 -8.768 23.249 1.00 63.00 105 SER A CA 1
ATOM 824 C C . SER A 1 105 ? 3.642 -7.556 23.053 1.00 63.00 105 SER A C 1
ATOM 826 O O . SER A 1 105 ? 2.530 -7.690 22.550 1.00 63.00 105 SER A O 1
ATOM 828 N N . ASN A 1 106 ? 4.150 -6.364 23.371 1.00 74.31 106 ASN A N 1
ATOM 829 C CA . ASN A 1 106 ? 3.442 -5.091 23.255 1.00 74.31 106 ASN A CA 1
ATOM 830 C C . ASN A 1 106 ? 2.916 -4.817 21.834 1.00 74.31 106 ASN A C 1
ATOM 832 O O . ASN A 1 106 ? 1.801 -4.319 21.695 1.00 74.31 106 ASN A O 1
ATOM 836 N N . THR A 1 107 ? 3.672 -5.154 20.781 1.00 74.88 107 THR A N 1
ATOM 837 C CA . THR A 1 107 ? 3.230 -4.943 19.391 1.00 74.88 107 THR A CA 1
ATOM 838 C C . THR A 1 107 ? 2.141 -5.944 19.017 1.00 74.88 107 THR A C 1
ATOM 840 O O . THR A 1 107 ? 1.114 -5.552 18.466 1.00 74.88 107 THR A O 1
ATOM 843 N N . THR A 1 108 ? 2.312 -7.219 19.373 1.00 77.12 108 THR A N 1
ATOM 844 C CA . THR A 1 108 ? 1.307 -8.262 19.120 1.00 77.12 108 THR A CA 1
ATOM 845 C C . THR A 1 108 ? -0.004 -7.967 19.850 1.00 77.12 108 THR A C 1
ATOM 847 O O . THR A 1 108 ? -1.063 -8.000 19.227 1.00 77.12 108 THR A O 1
ATOM 850 N N . MET A 1 109 ? 0.061 -7.577 21.128 1.00 80.50 109 MET A N 1
ATOM 851 C CA . MET A 1 109 ? -1.104 -7.155 21.914 1.00 80.50 109 MET A CA 1
ATOM 852 C C . MET A 1 109 ? -1.783 -5.917 21.317 1.00 80.50 109 MET A C 1
ATOM 854 O O . MET A 1 109 ? -3.007 -5.896 21.193 1.00 80.50 109 MET A O 1
ATOM 858 N N . LEU A 1 110 ? -1.007 -4.909 20.897 1.00 84.06 110 LEU A N 1
ATOM 859 C CA . LEU A 1 110 ? -1.537 -3.711 20.242 1.00 84.06 110 LEU A CA 1
ATOM 860 C C . LEU A 1 110 ? -2.320 -4.067 18.968 1.00 84.06 110 LEU A C 1
ATOM 862 O O . LEU A 1 110 ? -3.404 -3.523 18.768 1.00 84.06 110 LEU A O 1
ATOM 866 N N . ILE A 1 111 ? -1.813 -4.987 18.138 1.00 85.25 111 ILE A N 1
ATOM 867 C CA . ILE A 1 111 ? -2.508 -5.462 16.930 1.00 85.25 111 ILE A CA 1
ATOM 868 C C . ILE A 1 111 ? -3.765 -6.272 17.288 1.00 85.25 111 ILE A C 1
ATOM 870 O O . ILE A 1 111 ? -4.823 -6.049 16.702 1.00 85.25 111 ILE A O 1
ATOM 874 N N . GLN A 1 112 ? -3.665 -7.204 18.243 1.00 86.88 112 GLN A N 1
ATOM 875 C CA . GLN A 1 112 ? -4.772 -8.074 18.668 1.00 86.88 112 GLN A CA 1
ATOM 876 C C . GLN A 1 112 ? -5.962 -7.290 19.243 1.00 86.88 112 GLN A C 1
ATOM 878 O O . GLN A 1 112 ? -7.097 -7.745 19.134 1.00 86.88 112 GLN A O 1
ATOM 883 N N . GLN A 1 113 ? -5.716 -6.109 19.816 1.00 89.38 113 GLN A N 1
ATOM 884 C CA . GLN A 1 113 ? -6.753 -5.204 20.324 1.00 89.38 113 GLN A CA 1
ATOM 885 C C . GLN A 1 113 ? -7.469 -4.389 19.230 1.00 89.38 113 GLN A C 1
ATOM 887 O O . GLN A 1 113 ? -8.456 -3.721 19.539 1.00 89.38 113 GLN A O 1
ATOM 892 N N . GLN A 1 114 ? -7.012 -4.407 17.968 1.00 91.50 114 GLN A N 1
ATOM 893 C CA . GLN A 1 114 ? -7.652 -3.626 16.903 1.00 91.50 114 GLN A CA 1
ATOM 894 C C . GLN A 1 114 ? -8.763 -4.400 16.175 1.00 91.50 114 GLN A C 1
ATOM 896 O O . GLN A 1 114 ? -8.572 -5.565 15.823 1.00 91.50 114 GLN A O 1
ATOM 901 N N . PRO A 1 115 ? -9.889 -3.742 15.830 1.00 93.06 115 PRO A N 1
ATOM 902 C CA . PRO A 1 115 ? -10.956 -4.348 15.029 1.00 93.06 115 PRO A CA 1
ATOM 903 C C . PRO A 1 115 ? -10.586 -4.523 13.543 1.00 93.06 115 PRO A C 1
ATOM 905 O O . PRO A 1 115 ? -11.300 -5.209 12.816 1.00 93.06 115 PRO A O 1
ATOM 908 N N . TYR A 1 116 ? -9.519 -3.864 13.083 1.00 95.94 116 TYR A N 1
ATOM 909 C CA . TYR A 1 116 ? -8.905 -3.974 11.756 1.00 95.94 116 TYR A CA 1
ATOM 910 C C . TYR A 1 116 ? -7.5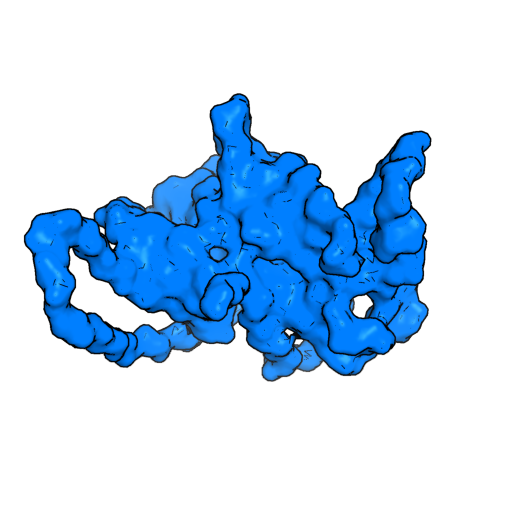46 -3.254 11.763 1.00 95.94 116 TYR A C 1
ATOM 912 O O . TYR A 1 116 ? -7.277 -2.437 12.646 1.00 95.94 116 TYR A O 1
ATOM 920 N N . LEU A 1 117 ? -6.719 -3.499 10.747 1.00 95.00 117 LEU A N 1
ATOM 921 C CA . LEU A 1 117 ? -5.571 -2.653 10.408 1.00 95.00 117 LEU A CA 1
ATOM 922 C C . LEU A 1 117 ? -5.867 -1.827 9.152 1.00 95.00 117 LEU A C 1
ATOM 924 O O . LEU A 1 117 ? -6.676 -2.225 8.311 1.00 95.00 117 LEU A O 1
ATOM 928 N N . LEU A 1 118 ? -5.193 -0.686 9.015 1.00 95.56 118 LEU A N 1
ATOM 929 C CA . LEU A 1 118 ? -5.130 0.068 7.765 1.00 95.56 118 LEU A CA 1
ATOM 930 C C . LEU A 1 118 ? -3.831 -0.283 7.041 1.00 95.56 118 LEU A C 1
ATOM 932 O O . LEU A 1 118 ? -2.759 -0.264 7.644 1.00 95.56 118 LEU A O 1
ATOM 936 N N . VAL A 1 119 ? -3.937 -0.631 5.761 1.00 95.00 119 VAL A N 1
ATOM 937 C CA . VAL A 1 119 ? -2.828 -1.083 4.916 1.00 95.00 119 VAL A CA 1
ATOM 938 C C . VAL A 1 119 ? -2.638 -0.116 3.756 1.00 95.00 119 VAL A C 1
ATOM 940 O O . VAL A 1 119 ? -3.591 0.210 3.046 1.00 95.00 119 VAL A O 1
ATOM 943 N N . GLY A 1 120 ? -1.394 0.296 3.536 1.00 93.56 120 GLY A N 1
ATOM 944 C CA . GLY A 1 120 ? -0.989 1.071 2.370 1.00 93.56 120 GLY A CA 1
ATOM 945 C C . GLY A 1 120 ? 0.216 0.457 1.665 1.00 93.56 120 GLY A C 1
ATOM 946 O O . GLY A 1 120 ? 0.849 -0.480 2.159 1.00 93.56 120 GLY A O 1
ATOM 947 N N . ILE A 1 121 ? 0.540 1.000 0.493 1.00 92.88 121 ILE A N 1
ATOM 948 C CA . ILE A 1 121 ? 1.761 0.689 -0.258 1.00 92.88 121 ILE A CA 1
ATOM 949 C C . ILE A 1 121 ? 2.594 1.963 -0.379 1.00 92.88 121 ILE A C 1
ATOM 951 O O . ILE A 1 121 ? 2.109 2.925 -0.963 1.00 92.88 121 ILE A O 1
ATOM 955 N N . SER A 1 122 ? 3.826 1.975 0.137 1.00 90.38 122 SER A N 1
ATOM 956 C CA . SER A 1 122 ? 4.796 3.077 0.009 1.00 90.38 122 SER A CA 1
ATOM 957 C C . SER A 1 122 ? 5.902 2.737 -0.994 1.00 90.38 122 SER A C 1
ATOM 959 O O . SER A 1 122 ? 6.134 1.560 -1.276 1.00 90.38 122 SER A O 1
ATOM 961 N N . HIS A 1 123 ? 6.610 3.744 -1.525 1.00 87.12 123 HIS A N 1
ATOM 962 C CA . HIS A 1 123 ? 7.708 3.528 -2.487 1.00 87.12 123 HIS A CA 1
ATOM 963 C C . HIS A 1 123 ? 9.066 3.980 -1.957 1.00 87.12 123 HIS A C 1
ATOM 965 O O . HIS A 1 123 ? 9.258 5.149 -1.629 1.00 87.12 123 HIS A O 1
ATOM 971 N N . ALA A 1 124 ? 10.049 3.083 -1.957 1.00 80.56 124 ALA A N 1
ATOM 972 C CA . ALA A 1 124 ? 11.452 3.433 -1.775 1.00 80.56 124 ALA A CA 1
ATOM 973 C C . ALA A 1 124 ? 12.108 3.687 -3.139 1.00 80.56 124 ALA A C 1
ATOM 975 O O . ALA A 1 124 ? 11.876 2.959 -4.108 1.00 80.56 124 ALA A O 1
ATOM 976 N N . LYS A 1 125 ? 12.976 4.700 -3.221 1.00 77.62 125 LYS A N 1
ATOM 977 C CA . LYS A 1 125 ? 13.844 4.862 -4.390 1.00 77.62 125 LYS A CA 1
ATOM 978 C C . LYS A 1 125 ? 15.037 3.927 -4.221 1.00 77.62 125 LYS A C 1
ATOM 980 O O . LYS A 1 125 ? 15.809 4.107 -3.280 1.00 77.62 125 LYS A O 1
ATOM 985 N N . ALA A 1 126 ? 15.239 2.990 -5.143 1.00 69.88 126 ALA A N 1
ATOM 986 C CA . ALA A 1 126 ? 16.404 2.117 -5.066 1.00 69.88 126 ALA A CA 1
ATOM 987 C C . ALA A 1 126 ? 17.689 2.960 -5.182 1.00 69.88 126 ALA A C 1
ATOM 989 O O . ALA A 1 126 ? 17.842 3.789 -6.087 1.00 69.88 126 ALA A O 1
ATOM 990 N N . ASN A 1 127 ? 18.569 2.824 -4.189 1.00 64.25 127 ASN A N 1
ATOM 991 C CA . ASN A 1 127 ? 19.719 3.703 -4.003 1.00 64.25 127 ASN A CA 1
ATOM 992 C C . ASN A 1 127 ? 20.994 3.122 -4.652 1.00 64.25 127 ASN A C 1
ATOM 994 O O . ASN A 1 127 ? 21.010 2.006 -5.170 1.00 64.25 127 ASN A O 1
ATOM 998 N N . GLN A 1 128 ? 22.097 3.873 -4.605 1.00 51.03 128 GLN A N 1
ATOM 999 C CA . GLN A 1 128 ? 23.391 3.410 -5.128 1.00 51.03 128 GLN A CA 1
ATOM 1000 C C . GLN A 1 128 ? 23.997 2.235 -4.329 1.00 51.03 128 GLN A C 1
ATOM 1002 O O . GLN A 1 128 ? 24.904 1.575 -4.825 1.00 51.03 128 GLN A O 1
ATOM 1007 N N . GLN A 1 129 ? 23.513 1.950 -3.114 1.00 53.34 129 GLN A N 1
ATOM 1008 C CA . GLN A 1 129 ? 24.060 0.917 -2.218 1.00 53.34 129 GLN A CA 1
ATOM 1009 C C . GLN A 1 129 ? 23.524 -0.477 -2.555 1.00 53.34 129 GLN A C 1
ATOM 1011 O O . GLN A 1 129 ? 24.284 -1.439 -2.568 1.00 53.34 129 GLN A O 1
ATOM 1016 N N . LEU A 1 130 ? 22.270 -0.550 -3.012 1.00 57.66 130 LEU A N 1
ATOM 1017 C CA . LEU A 1 130 ? 21.738 -1.674 -3.792 1.00 57.66 130 LEU A CA 1
ATOM 1018 C C . LEU A 1 130 ? 22.482 -1.899 -5.129 1.00 57.66 130 LEU A C 1
ATOM 1020 O O . LEU A 1 130 ? 22.118 -2.790 -5.894 1.00 57.66 130 LEU A O 1
ATOM 1024 N N . LYS A 1 131 ? 23.506 -1.089 -5.448 1.00 60.12 131 LYS A N 1
ATOM 1025 C CA . LYS A 1 131 ? 24.249 -1.109 -6.717 1.00 60.12 131 LYS A CA 1
ATOM 1026 C C . LYS A 1 131 ? 23.299 -1.071 -7.922 1.00 60.12 131 LYS A C 1
ATOM 1028 O O . LYS A 1 131 ? 23.525 -1.765 -8.913 1.00 60.12 131 LYS A O 1
ATOM 1033 N N . VAL A 1 132 ? 22.208 -0.303 -7.813 1.00 59.41 132 VAL A N 1
ATOM 1034 C CA . VAL A 1 132 ? 21.211 -0.214 -8.883 1.00 59.41 132 VAL A CA 1
ATOM 1035 C C . VAL A 1 132 ? 21.778 0.614 -10.020 1.00 59.41 132 VAL A C 1
ATOM 1037 O O . VAL A 1 132 ? 22.063 1.800 -9.852 1.00 59.41 132 VAL A O 1
ATOM 1040 N N . ILE A 1 133 ? 21.932 -0.018 -11.182 1.00 59.94 133 ILE A N 1
ATOM 1041 C CA . ILE A 1 133 ? 22.529 0.620 -12.363 1.00 59.94 133 ILE A CA 1
ATOM 1042 C C . ILE A 1 133 ? 21.598 1.731 -12.888 1.00 59.94 133 ILE A C 1
ATOM 1044 O O . ILE A 1 133 ? 22.046 2.796 -13.316 1.00 59.94 133 ILE A O 1
ATOM 1048 N N . ASN A 1 134 ? 20.283 1.531 -12.759 1.00 65.12 134 ASN A N 1
ATOM 1049 C CA . ASN A 1 134 ? 19.257 2.459 -13.226 1.00 65.12 134 ASN A CA 1
ATOM 1050 C C . ASN A 1 134 ? 18.856 3.466 -12.129 1.00 65.12 134 ASN A C 1
ATOM 1052 O O . ASN A 1 134 ? 18.011 3.211 -11.274 1.00 65.12 134 ASN A O 1
ATOM 1056 N N . THR A 1 135 ? 19.412 4.678 -12.187 1.00 64.06 135 THR A N 1
ATOM 1057 C CA . THR A 1 135 ? 19.285 5.735 -11.153 1.00 64.06 135 THR A CA 1
ATOM 1058 C C . THR A 1 135 ? 17.876 6.322 -10.938 1.00 64.06 135 THR A C 1
ATOM 1060 O O . THR A 1 135 ? 17.718 7.279 -10.169 1.00 64.06 135 THR A O 1
ATOM 1063 N N . ARG A 1 136 ? 16.845 5.781 -11.598 1.00 72.50 136 ARG A N 1
ATOM 1064 C CA . ARG A 1 136 ? 15.430 6.191 -11.498 1.00 72.50 136 ARG A CA 1
ATOM 1065 C C . ARG A 1 136 ? 14.511 5.100 -10.937 1.00 72.50 136 ARG A C 1
ATOM 1067 O O . ARG A 1 136 ? 13.303 5.295 -10.935 1.00 72.50 136 ARG A O 1
ATOM 1074 N N . THR A 1 137 ? 15.065 3.991 -10.453 1.00 77.19 137 THR A N 1
ATOM 1075 C CA . THR A 1 137 ? 14.268 2.874 -9.944 1.00 77.19 137 THR A CA 1
ATOM 1076 C C . THR A 1 137 ? 13.475 3.212 -8.686 1.00 77.19 137 THR A C 1
ATOM 1078 O O . THR A 1 137 ? 14.013 3.769 -7.725 1.00 77.19 137 THR A O 1
ATOM 1081 N N . PHE A 1 138 ? 12.212 2.788 -8.677 1.00 79.44 138 PHE A N 1
ATOM 1082 C CA . PHE A 1 138 ? 11.332 2.787 -7.512 1.00 79.44 138 PHE A CA 1
ATOM 1083 C C . PHE A 1 138 ? 10.821 1.371 -7.263 1.00 79.44 138 PHE A C 1
ATOM 1085 O O . PHE A 1 138 ? 10.417 0.686 -8.200 1.00 79.44 138 PHE A O 1
ATOM 1092 N N . LEU A 1 139 ? 10.841 0.957 -5.998 1.00 85.38 139 LEU A N 1
ATOM 1093 C CA . LEU A 1 139 ? 10.288 -0.309 -5.532 1.00 85.38 139 LEU A CA 1
ATOM 1094 C C . LEU A 1 139 ? 9.276 -0.027 -4.423 1.00 85.38 139 LEU A C 1
ATOM 1096 O O . LEU A 1 139 ? 9.420 0.924 -3.655 1.00 85.38 139 LEU A O 1
ATOM 1100 N N . SER A 1 140 ? 8.256 -0.863 -4.336 1.00 88.50 140 SER A N 1
ATOM 1101 C CA . SER A 1 140 ? 7.117 -0.708 -3.439 1.00 88.50 140 SER A CA 1
ATOM 1102 C C . SER A 1 140 ? 7.256 -1.585 -2.194 1.00 88.50 140 SER A C 1
ATOM 1104 O O . SER A 1 140 ? 7.890 -2.634 -2.238 1.00 88.50 140 SER A O 1
ATOM 1106 N N . ARG A 1 141 ? 6.621 -1.210 -1.084 1.00 89.00 141 ARG A N 1
ATOM 1107 C CA . ARG A 1 141 ? 6.399 -2.092 0.071 1.00 89.00 141 ARG A CA 1
ATOM 1108 C C . ARG A 1 141 ? 5.009 -1.886 0.659 1.00 89.00 141 ARG A C 1
ATOM 1110 O O . ARG A 1 141 ? 4.514 -0.767 0.681 1.00 89.00 141 ARG A O 1
ATOM 1117 N N . LEU A 1 142 ? 4.407 -2.950 1.189 1.00 92.19 142 LEU A N 1
ATOM 1118 C CA . LEU A 1 142 ? 3.279 -2.809 2.109 1.00 92.19 142 LEU A CA 1
ATOM 1119 C C . LEU A 1 142 ? 3.759 -2.248 3.451 1.00 92.19 142 LEU A C 1
ATOM 1121 O O . LEU A 1 142 ? 4.844 -2.593 3.932 1.00 92.19 142 LEU A O 1
ATOM 1125 N N . TYR A 1 143 ? 2.897 -1.466 4.083 1.00 91.06 143 TYR A N 1
ATOM 1126 C CA . TYR A 1 143 ? 2.945 -1.139 5.502 1.00 91.06 143 TYR A CA 1
ATOM 1127 C C . TYR A 1 143 ? 1.532 -1.260 6.079 1.00 91.06 143 TYR A C 1
ATOM 1129 O O . TYR A 1 143 ? 0.547 -1.064 5.366 1.00 91.06 143 TYR A O 1
ATOM 1137 N N . ALA A 1 144 ? 1.432 -1.605 7.360 1.00 92.50 144 ALA A N 1
ATOM 1138 C CA . ALA A 1 144 ? 0.161 -1.672 8.072 1.00 92.50 144 ALA A CA 1
ATOM 1139 C C . ALA A 1 144 ? 0.248 -0.917 9.394 1.00 92.50 144 ALA A C 1
ATOM 1141 O O . ALA A 1 144 ? 1.245 -1.040 10.108 1.00 92.50 144 ALA A O 1
ATOM 1142 N N . PHE A 1 145 ? -0.794 -0.162 9.732 1.00 91.12 145 PHE A N 1
ATOM 1143 C CA . PHE A 1 145 ? -0.873 0.632 10.953 1.00 91.12 145 PHE A CA 1
ATOM 1144 C C . PHE A 1 145 ? -2.224 0.487 11.659 1.00 91.12 145 PHE A C 1
ATOM 1146 O O . PHE A 1 145 ? -3.229 0.087 11.065 1.00 91.12 145 PHE A O 1
ATOM 1153 N N . VAL A 1 146 ? -2.237 0.788 12.957 1.00 92.19 146 VAL A N 1
ATOM 1154 C CA . VAL A 1 146 ? -3.456 0.723 13.775 1.00 92.19 146 VAL A CA 1
ATOM 1155 C C . VAL A 1 146 ? -4.365 1.937 13.524 1.00 92.19 146 VAL A C 1
ATOM 1157 O O . VAL A 1 146 ? -3.860 3.054 13.436 1.00 92.19 146 VAL A O 1
ATOM 1160 N N . PRO A 1 147 ? -5.702 1.781 13.457 1.00 92.62 147 PRO A N 1
ATOM 1161 C CA . PRO A 1 147 ? -6.640 2.869 13.141 1.00 92.62 147 PRO A CA 1
ATOM 1162 C C . PRO A 1 147 ? -6.927 3.823 14.320 1.00 92.62 147 PRO A C 1
ATOM 1164 O O . PRO A 1 147 ? -7.861 4.626 14.254 1.00 92.62 147 PRO A O 1
ATOM 1167 N N . VAL A 1 148 ? -6.140 3.736 15.395 1.00 91.06 148 VAL A N 1
ATOM 1168 C CA . VAL A 1 148 ? -6.218 4.540 16.626 1.00 91.06 148 VAL A CA 1
ATOM 1169 C C . VAL A 1 148 ? -4.940 5.356 16.811 1.00 91.06 148 VAL A C 1
ATOM 1171 O O . VAL A 1 148 ? -3.867 4.933 16.388 1.00 91.06 148 VAL A O 1
ATOM 1174 N N . LYS A 1 149 ? -5.019 6.506 17.491 1.00 86.38 149 LYS A N 1
ATOM 1175 C CA . LYS A 1 149 ? -3.831 7.307 17.842 1.00 86.38 149 LYS A CA 1
ATOM 1176 C C . LYS A 1 149 ? -2.826 6.482 18.672 1.00 86.38 149 LYS A C 1
ATOM 1178 O O . LYS A 1 149 ? -3.264 5.736 19.544 1.00 86.38 149 LYS A O 1
ATOM 1183 N N . PRO A 1 150 ? -1.504 6.647 18.464 1.00 88.56 150 PRO A N 1
ATOM 1184 C CA . PRO A 1 150 ? -0.839 7.573 17.540 1.00 88.56 150 PRO A CA 1
ATOM 1185 C C . PRO A 1 150 ? -0.585 6.971 16.139 1.00 88.56 150 PRO A C 1
ATOM 1187 O O . PRO A 1 150 ? 0.349 7.380 15.462 1.00 88.56 150 PRO A O 1
ATOM 1190 N N . PHE A 1 151 ? -1.405 6.011 15.699 1.00 87.94 151 PHE A N 1
ATOM 1191 C CA . PHE A 1 151 ? -1.341 5.366 14.381 1.00 87.94 151 PHE A CA 1
ATOM 1192 C C . PHE A 1 151 ? -0.024 4.616 14.126 1.00 87.94 151 PHE A C 1
ATOM 1194 O O . PHE A 1 151 ? 0.540 4.673 13.037 1.00 87.94 151 PHE A O 1
ATOM 1201 N N . HIS A 1 152 ? 0.483 3.900 15.134 1.00 83.44 152 HIS A N 1
ATOM 1202 C CA . HIS A 1 152 ? 1.709 3.103 15.015 1.00 83.44 152 HIS A CA 1
ATOM 1203 C C . HIS A 1 152 ? 1.684 2.177 13.789 1.00 83.44 152 HIS A C 1
ATOM 1205 O O . HIS A 1 152 ? 0.749 1.389 13.623 1.00 83.44 152 HIS A O 1
ATOM 1211 N N . VAL A 1 153 ? 2.742 2.235 12.973 1.00 86.31 153 VAL A N 1
ATOM 1212 C CA . VAL A 1 153 ? 3.006 1.237 11.930 1.00 86.31 153 VAL A CA 1
ATOM 1213 C C . VAL A 1 153 ? 3.492 -0.038 12.614 1.00 86.31 153 VAL A C 1
ATOM 1215 O O . VAL A 1 153 ? 4.529 -0.046 13.271 1.00 86.31 153 VAL A O 1
ATOM 1218 N N . VAL A 1 154 ? 2.714 -1.107 12.477 1.00 85.19 154 VAL A N 1
ATOM 1219 C CA . VAL A 1 154 ? 2.885 -2.387 13.181 1.00 85.19 154 VAL A CA 1
ATOM 1220 C C . VAL A 1 154 ? 3.498 -3.484 12.311 1.00 85.19 154 VAL A C 1
ATOM 1222 O O . VAL A 1 154 ? 4.008 -4.462 12.848 1.00 85.19 154 VAL A O 1
ATOM 1225 N N . ALA A 1 155 ? 3.491 -3.323 10.984 1.00 86.44 155 ALA A N 1
ATOM 1226 C CA . ALA A 1 155 ? 4.175 -4.221 10.053 1.00 86.44 155 ALA A CA 1
ATOM 1227 C C . ALA A 1 155 ? 4.668 -3.476 8.805 1.00 86.44 155 ALA A C 1
ATOM 1229 O O . ALA A 1 155 ? 4.058 -2.494 8.371 1.00 86.44 155 ALA A O 1
ATOM 1230 N N . LYS A 1 156 ? 5.776 -3.951 8.218 1.00 85.81 156 LYS A N 1
ATOM 1231 C CA . LYS A 1 156 ? 6.378 -3.421 6.983 1.00 85.81 156 LYS A CA 1
ATOM 1232 C C . LYS A 1 156 ? 6.992 -4.527 6.137 1.00 85.81 156 LYS A C 1
ATOM 1234 O O . LYS A 1 156 ? 7.556 -5.488 6.652 1.00 85.81 156 LYS A O 1
ATOM 1239 N N . SER A 1 157 ? 6.953 -4.321 4.827 1.00 85.19 157 SER A N 1
ATOM 1240 C CA . SER A 1 157 ? 7.466 -5.250 3.825 1.00 85.19 157 SER A CA 1
ATOM 1241 C C . SER A 1 157 ? 8.879 -4.887 3.332 1.00 85.19 157 SER A C 1
ATOM 1243 O O . SER A 1 157 ? 9.169 -3.702 3.174 1.00 85.19 157 SER A O 1
ATOM 1245 N N . PRO A 1 158 ? 9.761 -5.848 2.988 1.00 81.19 158 PRO A N 1
ATOM 1246 C CA . PRO A 1 158 ? 10.829 -5.619 2.029 1.00 81.19 158 PRO A CA 1
ATOM 1247 C C . PRO A 1 158 ? 10.272 -5.224 0.668 1.00 81.19 158 PRO A C 1
ATOM 1249 O O . PRO A 1 158 ? 9.067 -5.340 0.403 1.00 81.19 158 PRO A O 1
ATOM 1252 N N . LEU A 1 159 ? 11.164 -4.720 -0.168 1.00 82.44 159 LEU A N 1
ATOM 1253 C CA . LEU A 1 159 ? 10.808 -4.116 -1.435 1.00 82.44 159 LEU A CA 1
ATOM 1254 C C . LEU A 1 159 ? 10.340 -5.158 -2.460 1.00 82.44 159 LEU A C 1
ATOM 1256 O O . LEU A 1 159 ? 10.862 -6.266 -2.531 1.00 82.44 159 LEU A O 1
ATOM 1260 N N . PHE A 1 160 ? 9.349 -4.777 -3.260 1.00 85.06 160 PHE A N 1
ATOM 1261 C CA . PHE A 1 160 ? 8.833 -5.527 -4.399 1.00 85.06 160 PHE A CA 1
ATOM 1262 C C . PHE A 1 160 ? 8.520 -4.596 -5.573 1.00 85.06 160 PHE A C 1
ATOM 1264 O O . PHE A 1 160 ? 8.540 -3.371 -5.474 1.00 85.06 160 PHE A O 1
ATOM 1271 N N . CYS A 1 161 ? 8.169 -5.202 -6.691 1.00 86.12 161 CYS A N 1
ATOM 1272 C CA . CYS A 1 161 ? 7.616 -4.579 -7.883 1.00 86.12 161 CYS A CA 1
ATOM 1273 C C . CYS A 1 161 ? 6.497 -5.500 -8.377 1.00 86.12 161 CYS A C 1
ATOM 1275 O O . CYS A 1 161 ? 6.572 -6.713 -8.169 1.00 86.12 161 CYS A O 1
ATOM 1277 N N . PHE A 1 162 ? 5.452 -4.960 -9.005 1.00 82.56 162 PHE A N 1
ATOM 1278 C CA . PHE A 1 162 ? 4.552 -5.821 -9.769 1.00 82.56 162 PHE A CA 1
ATOM 1279 C C . PHE A 1 162 ? 5.184 -6.130 -11.119 1.00 82.56 162 PHE A C 1
ATOM 1281 O O . PHE A 1 162 ? 5.768 -5.252 -11.759 1.00 82.56 162 PHE A O 1
ATOM 1288 N N . ALA A 1 163 ? 5.085 -7.395 -11.518 1.00 72.62 163 ALA A N 1
ATOM 1289 C CA . ALA A 1 163 ? 5.798 -7.895 -12.674 1.00 72.62 163 ALA A CA 1
ATOM 1290 C C . ALA A 1 163 ? 5.308 -7.268 -13.989 1.00 72.62 163 ALA A C 1
ATOM 1292 O O . ALA A 1 163 ? 4.134 -6.901 -14.148 1.00 72.62 163 ALA A O 1
ATOM 1293 N N . ASN A 1 164 ? 6.208 -7.233 -14.967 1.00 67.44 164 ASN A N 1
ATOM 1294 C CA . ASN A 1 164 ? 5.849 -7.236 -16.376 1.00 67.44 164 ASN A CA 1
ATOM 1295 C C . ASN A 1 164 ? 5.065 -8.527 -16.669 1.00 67.44 164 ASN A C 1
ATOM 1297 O O . ASN A 1 164 ? 5.652 -9.571 -16.923 1.00 67.44 164 ASN A O 1
ATOM 1301 N N . VAL A 1 165 ? 3.730 -8.478 -16.591 1.00 64.94 165 VAL A N 1
ATOM 1302 C CA . VAL A 1 165 ? 2.906 -9.631 -16.988 1.00 64.94 165 VAL A CA 1
ATOM 1303 C C . VAL A 1 165 ? 2.961 -9.750 -18.506 1.00 64.94 165 VAL A C 1
ATOM 1305 O O . VAL A 1 165 ? 2.473 -8.833 -19.188 1.00 64.94 165 VAL A O 1
ATOM 1308 N N . ASP A 1 166 ? 3.519 -10.866 -18.979 1.00 58.09 166 ASP A N 1
ATOM 1309 C CA . ASP A 1 166 ? 3.486 -11.311 -20.370 1.00 58.09 166 ASP A CA 1
ATOM 1310 C C . ASP A 1 166 ? 2.050 -11.266 -20.896 1.00 58.09 166 ASP A C 1
ATOM 1312 O O . ASP A 1 166 ? 1.129 -11.856 -20.327 1.00 58.09 166 ASP A O 1
ATOM 1316 N N . GLN A 1 167 ? 1.852 -10.555 -22.003 1.00 56.72 167 GLN A N 1
ATOM 1317 C CA . GLN A 1 167 ? 0.570 -10.521 -22.692 1.00 56.72 167 GLN A CA 1
ATOM 1318 C C . GLN A 1 167 ? 0.658 -11.405 -23.931 1.00 56.72 167 GLN A C 1
ATOM 1320 O O . GLN A 1 167 ? 1.437 -11.139 -24.844 1.00 56.72 167 GLN A O 1
ATOM 1325 N N . THR A 1 168 ? -0.177 -12.445 -23.967 1.00 53.81 168 THR A N 1
ATOM 1326 C CA . THR A 1 168 ? -0.310 -13.378 -25.100 1.00 53.81 168 THR A CA 1
ATOM 1327 C C . THR A 1 168 ? -0.724 -12.683 -26.401 1.00 53.81 168 THR A C 1
ATOM 1329 O O . THR A 1 168 ? -0.483 -13.208 -27.485 1.00 53.81 168 THR A O 1
ATOM 1332 N N . THR A 1 169 ? -1.293 -11.479 -26.307 1.00 51.94 169 THR A N 1
ATOM 1333 C CA . THR A 1 169 ? -1.430 -10.515 -27.401 1.00 51.94 169 THR A CA 1
ATOM 1334 C C . THR A 1 169 ? -0.553 -9.283 -27.131 1.00 51.94 169 THR A C 1
ATOM 1336 O O . THR A 1 169 ? -0.681 -8.659 -26.076 1.00 51.94 169 THR A O 1
ATOM 1339 N N . PRO A 1 170 ? 0.333 -8.874 -28.060 1.00 55.50 170 PRO A N 1
ATOM 1340 C CA . PRO A 1 170 ? 1.220 -7.737 -27.836 1.00 55.50 170 PRO A CA 1
ATOM 1341 C C . PRO A 1 170 ? 0.444 -6.414 -27.897 1.00 55.50 170 PRO A C 1
ATOM 1343 O O . PRO A 1 170 ? 0.168 -5.885 -28.975 1.00 55.50 170 PRO A O 1
ATOM 1346 N N . ALA A 1 171 ? 0.117 -5.842 -26.736 1.00 61.97 171 ALA A N 1
ATOM 1347 C CA . ALA A 1 171 ? -0.404 -4.479 -26.657 1.00 61.97 171 ALA A CA 1
ATOM 1348 C C . ALA A 1 171 ? 0.593 -3.472 -27.276 1.00 61.97 171 ALA A C 1
ATOM 1350 O O . ALA A 1 171 ? 1.808 -3.678 -27.183 1.00 61.97 171 ALA A O 1
ATOM 1351 N N . PRO A 1 172 ? 0.130 -2.335 -27.837 1.00 63.47 172 PRO A N 1
ATOM 1352 C CA . PRO A 1 172 ? 0.996 -1.369 -28.532 1.00 63.47 172 PRO A CA 1
ATOM 1353 C C . PRO A 1 172 ? 2.143 -0.811 -27.669 1.00 63.47 172 PRO A C 1
ATOM 1355 O O . PRO A 1 172 ? 3.158 -0.366 -28.199 1.00 63.47 172 PRO A O 1
ATOM 1358 N N . TYR A 1 173 ? 2.019 -0.882 -26.341 1.00 65.94 173 TYR A N 1
ATOM 1359 C CA . TYR A 1 173 ? 3.021 -0.414 -25.381 1.00 65.94 173 TYR A CA 1
ATOM 1360 C C . TYR A 1 173 ? 3.935 -1.521 -24.824 1.00 65.94 173 TYR A C 1
ATOM 1362 O O . TYR A 1 173 ? 4.822 -1.221 -24.028 1.00 65.94 173 TYR A O 1
ATOM 1370 N N . TYR A 1 174 ? 3.781 -2.783 -25.251 1.00 67.56 174 TYR A N 1
ATOM 1371 C CA . TYR A 1 174 ? 4.590 -3.924 -24.787 1.00 67.56 174 TYR A CA 1
ATOM 1372 C C . TYR A 1 174 ? 6.100 -3.646 -24.904 1.00 67.56 174 TYR A C 1
ATOM 1374 O O . TYR A 1 174 ? 6.861 -3.853 -23.959 1.00 67.56 174 TYR A O 1
ATOM 1382 N N . ASN A 1 175 ? 6.528 -3.085 -26.039 1.00 68.31 175 ASN A N 1
ATOM 1383 C CA . ASN A 1 175 ? 7.924 -2.716 -26.298 1.00 68.31 175 ASN A CA 1
ATOM 1384 C C . ASN A 1 175 ? 8.473 -1.601 -25.386 1.00 68.31 175 ASN A C 1
ATOM 1386 O O . ASN A 1 175 ? 9.687 -1.409 -25.354 1.00 68.31 175 ASN A O 1
ATOM 1390 N N . LEU A 1 176 ? 7.622 -0.858 -24.669 1.00 67.12 176 LEU A N 1
ATOM 1391 C CA . LEU A 1 176 ? 8.047 0.204 -23.750 1.00 67.12 176 LEU A CA 1
ATOM 1392 C C . LEU A 1 176 ? 8.322 -0.327 -22.334 1.00 67.12 176 LEU A C 1
ATOM 1394 O O . LEU A 1 176 ? 9.187 0.218 -21.650 1.00 67.12 176 LEU A O 1
ATOM 1398 N N . THR A 1 177 ? 7.627 -1.390 -21.909 1.00 67.81 177 THR A N 1
ATOM 1399 C CA . THR A 1 177 ? 7.734 -1.949 -20.547 1.00 67.81 177 THR A CA 1
ATOM 1400 C C . THR A 1 177 ? 8.722 -3.119 -20.442 1.00 67.81 177 THR A C 1
ATOM 1402 O O . THR A 1 177 ? 9.455 -3.212 -19.460 1.00 67.81 177 THR A O 1
ATOM 1405 N N . HIS A 1 178 ? 8.834 -3.968 -21.473 1.00 69.00 178 HIS A N 1
ATOM 1406 C CA . HIS A 1 178 ? 9.667 -5.191 -21.462 1.00 69.00 178 HIS A CA 1
ATOM 1407 C C . HIS A 1 178 ? 11.117 -4.979 -21.955 1.00 69.00 178 HIS A C 1
ATOM 1409 O O . HIS A 1 178 ? 11.764 -5.912 -22.419 1.00 69.00 178 HIS A O 1
ATOM 1415 N N . ARG A 1 179 ? 11.634 -3.741 -21.923 1.00 66.75 179 ARG A N 1
ATOM 1416 C CA . ARG A 1 179 ? 13.020 -3.409 -22.339 1.00 66.75 179 ARG A CA 1
ATOM 1417 C C . ARG A 1 179 ? 13.904 -2.866 -21.214 1.00 66.75 179 ARG A C 1
ATOM 1419 O O . ARG A 1 179 ? 15.041 -2.476 -21.467 1.00 66.75 179 ARG A O 1
ATOM 1426 N N . LYS A 1 180 ? 13.375 -2.764 -19.994 1.00 72.38 180 LYS A N 1
ATOM 1427 C CA . LYS A 1 180 ? 14.011 -2.061 -18.873 1.00 72.38 180 LYS A CA 1
ATOM 1428 C C . LYS A 1 180 ? 13.793 -2.828 -17.573 1.00 72.38 180 LYS A C 1
ATOM 1430 O O . LYS A 1 180 ? 12.856 -2.544 -16.832 1.00 72.38 180 LYS A O 1
ATOM 1435 N N . HIS A 1 181 ? 14.659 -3.785 -17.287 1.00 77.12 181 HIS A N 1
ATOM 1436 C CA . HIS A 1 181 ? 14.579 -4.570 -16.057 1.00 77.12 181 HIS A CA 1
ATOM 1437 C C . HIS A 1 181 ? 15.322 -3.896 -14.902 1.00 77.12 181 HIS A C 1
ATOM 1439 O O . HIS A 1 181 ? 16.193 -3.044 -15.108 1.00 77.12 181 HIS A O 1
ATOM 1445 N N . LEU A 1 182 ? 14.998 -4.295 -13.679 1.00 77.31 182 LEU A N 1
ATOM 1446 C CA . LEU A 1 182 ? 15.757 -3.942 -12.491 1.00 77.31 182 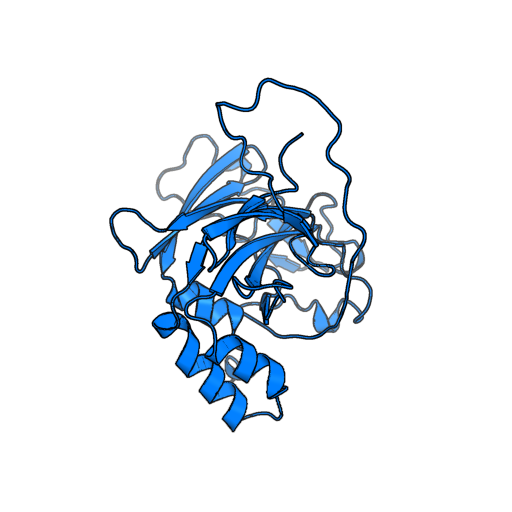LEU A CA 1
ATOM 1447 C C . LEU A 1 182 ? 17.133 -4.628 -12.519 1.00 77.31 182 LEU A C 1
ATOM 1449 O O . LEU A 1 182 ? 17.239 -5.846 -12.385 1.00 77.31 182 LEU A O 1
ATOM 1453 N N . LEU A 1 183 ? 18.193 -3.824 -12.631 1.00 73.50 183 LEU A N 1
ATOM 1454 C CA . LEU A 1 183 ? 19.579 -4.281 -12.520 1.00 73.50 183 LEU A CA 1
ATOM 1455 C C . LEU A 1 183 ? 20.147 -3.909 -11.145 1.00 73.50 183 LEU A C 1
ATOM 1457 O O . LEU A 1 183 ? 20.395 -2.730 -10.884 1.00 73.50 183 LEU A O 1
ATOM 1461 N N . VAL A 1 184 ? 20.365 -4.905 -10.283 1.00 72.06 184 VAL A N 1
ATOM 1462 C CA . VAL A 1 184 ? 20.824 -4.770 -8.883 1.00 72.06 184 VAL A CA 1
ATOM 1463 C C . VAL A 1 184 ? 22.112 -5.568 -8.715 1.00 72.06 184 VAL A C 1
ATOM 1465 O O . VAL A 1 184 ? 22.123 -6.781 -8.898 1.00 72.06 184 VAL A O 1
ATOM 1468 N N . GLY A 1 185 ? 23.230 -4.900 -8.418 1.00 67.81 185 GLY A N 1
ATOM 1469 C CA . GLY A 1 185 ? 24.513 -5.577 -8.168 1.00 67.81 185 GLY A CA 1
ATOM 1470 C C . GLY A 1 185 ? 25.115 -6.345 -9.352 1.00 67.81 185 GLY A C 1
ATOM 1471 O O . GLY A 1 185 ? 26.098 -7.052 -9.155 1.00 67.81 185 GLY A O 1
ATOM 1472 N N . GLY A 1 186 ? 24.555 -6.198 -10.557 1.00 67.38 186 GLY A N 1
ATOM 1473 C CA . GLY A 1 186 ? 24.892 -6.992 -11.743 1.00 67.38 186 GLY A CA 1
ATOM 1474 C C . GLY A 1 186 ? 23.918 -8.143 -12.036 1.00 67.38 186 GLY A C 1
ATOM 1475 O O . GLY A 1 186 ? 24.050 -8.780 -13.076 1.00 67.38 186 GLY A O 1
ATOM 1476 N N . HIS A 1 187 ? 22.927 -8.391 -11.172 1.00 72.44 187 HIS A N 1
ATOM 1477 C CA . HIS A 1 187 ? 21.844 -9.342 -11.427 1.00 72.44 187 HIS A CA 1
ATOM 1478 C C . HIS A 1 187 ? 20.661 -8.661 -12.145 1.00 72.44 187 HIS A C 1
ATOM 1480 O O . HIS A 1 187 ? 20.315 -7.519 -11.835 1.00 72.44 187 HIS A O 1
ATOM 1486 N N . ASP A 1 188 ? 20.072 -9.369 -13.113 1.00 76.56 188 ASP A N 1
ATOM 1487 C CA . ASP A 1 188 ? 18.979 -8.934 -13.995 1.00 76.56 188 ASP A CA 1
ATOM 1488 C C . ASP A 1 188 ? 17.646 -9.545 -13.535 1.00 76.56 188 ASP A C 1
ATOM 1490 O O . ASP A 1 188 ? 17.349 -10.708 -13.817 1.00 76.56 188 ASP A O 1
ATOM 1494 N N . TYR A 1 189 ? 16.847 -8.757 -12.813 1.00 78.50 189 TYR A N 1
ATOM 1495 C CA . TYR A 1 189 ? 15.516 -9.143 -12.343 1.00 78.50 189 TYR A CA 1
ATOM 1496 C C . TYR A 1 189 ? 14.489 -8.881 -13.453 1.00 78.50 189 TYR A C 1
ATOM 1498 O O . TYR A 1 189 ? 13.762 -7.888 -13.415 1.00 78.50 189 TYR A O 1
ATOM 1506 N N . LYS A 1 190 ? 14.453 -9.765 -14.455 1.00 75.62 190 LYS A N 1
ATOM 1507 C CA . LYS A 1 190 ? 13.700 -9.597 -15.717 1.00 75.62 190 LYS A CA 1
ATOM 1508 C C . LYS A 1 190 ? 12.229 -9.228 -15.543 1.00 75.62 190 LYS A C 1
ATOM 1510 O O . LYS A 1 190 ? 11.728 -8.326 -16.212 1.00 75.62 190 LYS A O 1
ATOM 1515 N N . ASP A 1 191 ? 11.560 -9.884 -14.602 1.00 78.69 191 ASP A N 1
ATOM 1516 C CA . ASP A 1 191 ? 10.136 -9.670 -14.337 1.00 78.69 191 ASP A CA 1
ATOM 1517 C C . ASP A 1 191 ? 9.866 -8.283 -13.733 1.00 78.69 191 ASP A C 1
ATOM 1519 O O . ASP A 1 191 ? 8.762 -7.754 -13.841 1.00 78.69 191 ASP A O 1
ATOM 1523 N N . CYS A 1 192 ? 10.874 -7.668 -13.110 1.00 82.06 192 CYS A N 1
ATOM 1524 C CA . CYS A 1 192 ? 10.769 -6.409 -12.393 1.00 82.06 192 CYS A CA 1
ATOM 1525 C C . CYS A 1 192 ? 11.110 -5.217 -13.309 1.00 82.06 192 CYS A C 1
ATOM 1527 O O . CYS A 1 192 ? 12.273 -5.062 -13.694 1.00 82.06 192 CYS A O 1
ATOM 1529 N N . PRO A 1 193 ? 10.152 -4.338 -13.659 1.00 82.31 193 PRO A N 1
ATOM 1530 C CA . PRO A 1 193 ? 10.447 -3.153 -14.461 1.00 82.31 193 PRO A CA 1
ATOM 1531 C C . PRO A 1 193 ? 11.323 -2.151 -13.692 1.00 82.31 193 PRO A C 1
ATOM 1533 O O . PRO A 1 193 ? 11.307 -2.095 -12.462 1.00 82.31 193 PRO A O 1
ATOM 1536 N N . THR A 1 194 ? 12.067 -1.309 -14.415 1.00 79.75 194 THR A N 1
ATOM 1537 C CA . THR A 1 194 ? 12.922 -0.277 -13.808 1.00 79.75 194 THR A CA 1
ATOM 1538 C C . THR A 1 194 ? 12.098 0.750 -13.039 1.00 79.75 194 THR A C 1
ATOM 1540 O O . THR A 1 194 ? 12.471 1.095 -11.921 1.00 79.75 194 THR A O 1
ATOM 1543 N N . ILE A 1 195 ? 10.996 1.242 -13.607 1.00 78.56 195 ILE A N 1
ATOM 1544 C CA . ILE A 1 195 ? 10.077 2.179 -12.954 1.00 78.56 195 ILE A CA 1
ATOM 1545 C C . ILE A 1 195 ? 8.741 1.478 -12.704 1.00 78.56 195 ILE A C 1
ATOM 1547 O O . ILE A 1 195 ? 7.996 1.166 -13.635 1.00 78.56 195 ILE A O 1
ATOM 1551 N N . HIS A 1 196 ? 8.430 1.301 -11.422 1.00 85.06 196 HIS A N 1
ATOM 1552 C CA . HIS A 1 196 ? 7.155 0.819 -10.909 1.00 85.06 196 HIS A CA 1
ATOM 1553 C C . HIS A 1 196 ? 6.590 1.834 -9.907 1.00 85.06 196 HIS A C 1
ATOM 1555 O O . HIS A 1 196 ? 7.327 2.322 -9.048 1.00 85.06 196 HIS A O 1
ATOM 1561 N N . PHE A 1 197 ? 5.295 2.157 -9.986 1.00 87.75 197 PHE A N 1
ATOM 1562 C CA . PHE A 1 197 ? 4.661 3.063 -9.021 1.00 87.75 197 PHE A CA 1
ATOM 1563 C C . PHE A 1 197 ? 3.180 2.731 -8.799 1.00 87.75 197 PHE A C 1
ATOM 1565 O O . PHE A 1 197 ? 2.341 2.988 -9.662 1.00 87.75 197 PHE A O 1
ATOM 1572 N N . VAL A 1 198 ? 2.837 2.203 -7.621 1.00 91.06 198 VAL A N 1
ATOM 1573 C CA . VAL A 1 198 ? 1.434 2.032 -7.191 1.00 91.06 198 VAL A CA 1
ATOM 1574 C C . VAL A 1 198 ? 0.799 3.395 -6.931 1.00 91.06 198 VAL A C 1
ATOM 1576 O O . VAL A 1 198 ? 1.337 4.197 -6.166 1.00 91.06 198 VAL A O 1
ATOM 1579 N N . SER A 1 199 ? -0.343 3.642 -7.569 1.00 90.06 199 SER A N 1
ATOM 1580 C CA . SER A 1 199 ? -1.121 4.880 -7.492 1.00 90.06 199 SER A CA 1
ATOM 1581 C C . SER A 1 199 ? -2.384 4.760 -6.636 1.00 90.06 199 SER A C 1
ATOM 1583 O O . SER A 1 199 ? -2.891 5.784 -6.189 1.00 90.06 199 SER A O 1
ATOM 1585 N N . GLY A 1 200 ? -2.883 3.545 -6.387 1.00 91.62 200 GLY A N 1
ATOM 1586 C CA . GLY A 1 200 ? -4.069 3.315 -5.560 1.00 91.62 200 GLY A CA 1
ATOM 1587 C C . GLY A 1 200 ? -4.173 1.880 -5.045 1.00 91.62 200 GLY A C 1
ATOM 1588 O O . GLY A 1 200 ? -3.721 0.942 -5.700 1.00 91.62 200 GLY A O 1
ATOM 1589 N N . ILE A 1 201 ? -4.790 1.716 -3.875 1.00 94.62 201 ILE A N 1
ATOM 1590 C CA . ILE A 1 201 ? -5.244 0.431 -3.339 1.00 94.62 201 ILE A CA 1
ATOM 1591 C C . ILE A 1 201 ? -6.642 0.623 -2.747 1.00 94.62 201 ILE A C 1
ATOM 1593 O O . ILE A 1 201 ? -6.887 1.602 -2.046 1.00 94.62 201 ILE A O 1
ATOM 1597 N N . THR A 1 202 ? -7.559 -0.288 -3.056 1.00 94.50 202 THR A N 1
ATOM 1598 C CA . THR A 1 202 ? -8.950 -0.267 -2.582 1.00 94.50 202 THR A CA 1
ATOM 1599 C C . THR A 1 202 ? -9.462 -1.690 -2.395 1.00 94.50 202 THR A C 1
ATOM 1601 O O . THR A 1 202 ? -8.899 -2.637 -2.940 1.00 94.50 202 THR A O 1
ATOM 1604 N N . GLU A 1 203 ? -10.541 -1.851 -1.641 1.00 95.12 203 GLU A N 1
ATOM 1605 C CA . GLU A 1 203 ? -11.332 -3.082 -1.632 1.00 95.12 203 GLU A CA 1
ATOM 1606 C C . GLU A 1 203 ? -12.022 -3.287 -2.993 1.00 95.12 203 GLU A C 1
ATOM 1608 O O . GLU A 1 203 ? -12.345 -2.305 -3.673 1.00 95.12 203 GLU A O 1
ATOM 1613 N N . ASN A 1 204 ? -12.225 -4.539 -3.415 1.00 92.12 204 ASN A N 1
ATOM 1614 C CA . ASN A 1 204 ? -13.002 -4.848 -4.617 1.00 92.12 204 ASN A CA 1
ATOM 1615 C C . ASN A 1 204 ? -14.506 -4.733 -4.289 1.00 92.12 204 ASN A C 1
ATOM 1617 O O . ASN A 1 204 ? -14.980 -5.464 -3.419 1.00 92.12 204 ASN A O 1
ATOM 1621 N N . PRO A 1 205 ? -15.286 -3.873 -4.975 1.00 91.06 205 PRO A N 1
ATOM 1622 C CA . PRO A 1 205 ? -16.703 -3.668 -4.660 1.00 91.06 205 PRO A CA 1
ATOM 1623 C C . PRO A 1 205 ? -17.583 -4.910 -4.876 1.00 91.06 205 PRO A C 1
ATOM 1625 O O . PRO A 1 205 ? -18.707 -4.938 -4.384 1.00 91.06 205 PRO A O 1
ATOM 1628 N N . ASN A 1 206 ? -17.091 -5.924 -5.599 1.00 93.44 206 ASN A N 1
ATOM 1629 C CA . ASN A 1 206 ? -17.802 -7.184 -5.836 1.00 93.44 206 ASN A CA 1
ATOM 1630 C C . ASN A 1 206 ? -17.329 -8.331 -4.922 1.00 93.44 206 ASN A C 1
ATOM 1632 O O . ASN A 1 206 ? -18.002 -9.355 -4.845 1.00 93.44 206 ASN A O 1
ATOM 1636 N N . ASP A 1 207 ? -16.178 -8.184 -4.256 1.00 94.44 207 ASP A N 1
ATOM 1637 C CA . ASP A 1 207 ? -15.591 -9.211 -3.389 1.00 94.44 207 ASP A CA 1
ATOM 1638 C C . ASP A 1 207 ? -14.770 -8.564 -2.251 1.00 94.44 207 ASP A C 1
ATOM 1640 O O . ASP A 1 207 ? -13.598 -8.225 -2.446 1.00 94.44 207 ASP A O 1
ATOM 1644 N N . PRO A 1 208 ? -15.331 -8.429 -1.033 1.00 93.38 208 PRO A N 1
ATOM 1645 C CA . PRO A 1 208 ? -14.651 -7.795 0.098 1.00 93.38 208 PRO A CA 1
ATOM 1646 C C . PRO A 1 208 ? -13.467 -8.612 0.649 1.00 93.38 208 PRO A C 1
ATOM 1648 O O . PRO A 1 208 ? -12.762 -8.150 1.552 1.00 93.38 208 PRO A O 1
ATOM 1651 N N . THR A 1 209 ? -13.215 -9.819 0.125 1.00 96.06 209 THR A N 1
ATOM 1652 C CA . THR A 1 209 ? -11.997 -10.593 0.409 1.00 96.06 209 THR A CA 1
ATOM 1653 C C . THR A 1 209 ? -10.812 -10.167 -0.459 1.00 96.06 209 THR A C 1
ATOM 1655 O O . THR A 1 209 ? -9.670 -10.532 -0.167 1.00 96.06 209 THR A O 1
ATOM 1658 N N . ARG A 1 210 ? -11.046 -9.365 -1.507 1.00 96.19 210 ARG A N 1
ATOM 1659 C CA . ARG A 1 210 ? -10.043 -8.964 -2.500 1.00 96.19 210 ARG A CA 1
ATOM 1660 C C . ARG A 1 210 ? -9.762 -7.465 -2.456 1.00 96.19 210 ARG A C 1
ATOM 1662 O O . ARG A 1 210 ? -10.613 -6.642 -2.127 1.00 96.19 210 ARG A O 1
ATOM 1669 N N . ALA A 1 211 ? -8.535 -7.115 -2.817 1.00 95.12 211 ALA A N 1
ATOM 1670 C CA . ALA A 1 211 ? -8.069 -5.750 -2.977 1.00 95.12 211 ALA A CA 1
ATOM 1671 C C . ALA A 1 211 ? -7.677 -5.503 -4.435 1.00 95.12 211 ALA A C 1
ATOM 1673 O O . ALA A 1 211 ? -6.934 -6.293 -5.020 1.00 95.12 211 ALA A O 1
ATOM 1674 N N . VAL A 1 212 ? -8.139 -4.390 -5.002 1.00 93.88 212 VAL A N 1
ATOM 1675 C CA . VAL A 1 212 ? -7.696 -3.895 -6.307 1.00 93.88 212 VAL A CA 1
ATOM 1676 C C . VAL A 1 212 ? -6.506 -2.968 -6.083 1.00 93.88 212 VAL A C 1
ATOM 1678 O O . VAL A 1 212 ? -6.598 -2.002 -5.322 1.00 93.88 212 VAL A O 1
ATOM 1681 N N . VAL A 1 213 ? -5.390 -3.243 -6.758 1.00 92.62 213 VAL A N 1
ATOM 1682 C CA . VAL A 1 213 ? -4.182 -2.412 -6.719 1.00 92.62 213 VAL A CA 1
ATOM 1683 C C . VAL A 1 213 ? -3.936 -1.813 -8.101 1.00 92.62 213 VAL A C 1
ATOM 1685 O O . VAL A 1 213 ? -3.740 -2.543 -9.072 1.00 92.62 213 VAL A O 1
ATOM 1688 N N . ALA A 1 214 ? -3.938 -0.483 -8.189 1.00 91.25 214 ALA A N 1
ATOM 1689 C CA . ALA A 1 214 ? -3.688 0.274 -9.413 1.00 91.25 214 ALA A CA 1
ATOM 1690 C C . ALA A 1 214 ? -2.241 0.785 -9.438 1.00 91.25 214 ALA A C 1
ATOM 1692 O O . ALA A 1 214 ? -1.765 1.360 -8.457 1.00 91.25 214 ALA A O 1
ATOM 1693 N N . TYR A 1 215 ? -1.530 0.583 -10.548 1.00 89.25 215 TYR A N 1
ATOM 1694 C CA . TYR A 1 215 ? -0.105 0.900 -10.652 1.00 89.25 215 TYR A CA 1
ATOM 1695 C C . TYR A 1 215 ? 0.334 1.279 -12.069 1.00 89.25 215 TYR A C 1
ATOM 1697 O O . TYR A 1 215 ? -0.292 0.899 -13.055 1.00 89.25 215 TYR A O 1
ATOM 1705 N N . GLY A 1 216 ? 1.421 2.042 -12.164 1.00 87.06 216 GLY A N 1
ATOM 1706 C CA . GLY A 1 216 ? 2.094 2.394 -13.412 1.00 87.06 216 GLY A CA 1
ATOM 1707 C C . GLY A 1 216 ? 3.387 1.603 -13.623 1.00 87.06 216 GLY A C 1
ATOM 1708 O O . GLY A 1 216 ? 4.117 1.329 -12.667 1.00 87.06 216 GLY A O 1
ATOM 1709 N N . ILE A 1 217 ? 3.678 1.289 -14.887 1.00 84.44 217 ILE A N 1
ATOM 1710 C CA . ILE A 1 217 ? 4.947 0.733 -15.369 1.00 84.44 217 ILE A CA 1
ATOM 1711 C C . ILE A 1 217 ? 5.584 1.720 -16.361 1.00 84.44 217 ILE A C 1
ATOM 1713 O O . ILE A 1 217 ? 4.924 2.184 -17.296 1.00 84.44 217 ILE A O 1
ATOM 1717 N N . GLU A 1 218 ? 6.872 2.020 -16.171 1.00 80.88 218 GLU A N 1
ATOM 1718 C CA . GLU A 1 218 ? 7.710 2.843 -17.065 1.00 80.88 218 GLU A CA 1
ATOM 1719 C C . GLU A 1 218 ? 7.190 4.256 -17.378 1.00 80.88 218 GLU A C 1
ATOM 1721 O O . GLU A 1 218 ? 7.548 4.835 -18.403 1.00 80.88 218 GLU A O 1
ATOM 1726 N N . ASP A 1 219 ? 6.337 4.809 -16.506 1.00 81.44 219 ASP A N 1
ATOM 1727 C CA . ASP A 1 219 ? 5.541 6.029 -16.737 1.00 81.44 219 ASP A CA 1
ATOM 1728 C C . ASP A 1 219 ? 4.733 6.005 -18.064 1.00 81.44 219 ASP A C 1
ATOM 1730 O O . ASP A 1 219 ? 4.275 7.040 -18.544 1.00 81.44 219 ASP A O 1
ATOM 1734 N N . CYS A 1 220 ? 4.532 4.815 -18.651 1.00 81.81 220 CYS A N 1
ATOM 1735 C CA . CYS A 1 220 ? 3.914 4.608 -19.967 1.00 81.81 220 CYS A CA 1
ATOM 1736 C C . CYS A 1 220 ? 2.591 3.830 -19.909 1.00 81.81 220 CYS A C 1
ATOM 1738 O O . CYS A 1 220 ? 1.723 4.048 -20.752 1.00 81.81 220 CYS A O 1
ATOM 1740 N N . VAL A 1 221 ? 2.439 2.889 -18.968 1.00 83.12 221 VAL A N 1
ATOM 1741 C CA . VAL A 1 221 ? 1.293 1.962 -18.929 1.00 83.12 221 VAL A CA 1
ATOM 1742 C C . VAL A 1 221 ? 0.720 1.863 -17.522 1.00 83.12 221 VAL A C 1
ATOM 1744 O O . VAL A 1 221 ? 1.410 1.425 -16.603 1.00 83.12 221 VAL A O 1
ATOM 1747 N N . SER A 1 222 ? -0.560 2.197 -17.370 1.00 86.00 222 SER A N 1
ATOM 1748 C CA . SER A 1 222 ? -1.339 1.894 -16.165 1.00 86.00 222 SER A CA 1
ATOM 1749 C C . SER A 1 222 ? -1.876 0.463 -16.219 1.00 86.00 222 SER A C 1
ATOM 1751 O O . SER A 1 222 ? -2.353 0.015 -17.261 1.00 86.00 222 SER A O 1
ATOM 1753 N N . ARG A 1 223 ? -1.840 -0.246 -15.091 1.00 85.25 223 ARG A N 1
ATOM 1754 C CA . ARG A 1 223 ? -2.444 -1.568 -14.891 1.00 85.25 223 ARG A CA 1
ATOM 1755 C C . ARG A 1 223 ? -3.218 -1.603 -13.570 1.00 85.25 223 ARG A C 1
ATOM 1757 O O . ARG A 1 223 ? -3.002 -0.780 -12.680 1.00 85.25 223 ARG A O 1
ATOM 1764 N N . MET A 1 224 ? -4.114 -2.575 -13.455 1.00 87.88 224 MET A N 1
ATOM 1765 C CA . MET A 1 224 ? -4.761 -2.961 -12.203 1.00 87.88 224 MET A CA 1
ATOM 1766 C C . MET A 1 224 ? -4.610 -4.471 -12.027 1.00 87.88 224 MET A C 1
ATOM 1768 O O . MET A 1 224 ? -4.621 -5.206 -13.013 1.00 87.88 224 MET A O 1
ATOM 1772 N N . ILE A 1 225 ? -4.467 -4.918 -10.784 1.00 88.75 225 ILE A N 1
ATOM 1773 C CA . ILE A 1 225 ? -4.491 -6.334 -10.397 1.00 88.75 225 ILE A CA 1
ATOM 1774 C C . ILE A 1 225 ? -5.396 -6.520 -9.185 1.00 88.75 225 ILE A C 1
ATOM 1776 O O . ILE A 1 225 ? -5.586 -5.592 -8.398 1.00 88.75 225 ILE A O 1
ATOM 1780 N N . GLU A 1 226 ? -5.905 -7.734 -9.016 1.00 91.62 226 GLU A N 1
ATOM 1781 C CA . GLU A 1 226 ? -6.622 -8.140 -7.813 1.00 91.62 226 GLU A CA 1
ATOM 1782 C C . GLU A 1 226 ? -5.788 -9.123 -6.989 1.00 91.62 226 GLU A C 1
ATOM 1784 O O . GLU A 1 226 ? -5.331 -10.144 -7.506 1.00 91.62 226 GLU A O 1
ATOM 1789 N N . LEU A 1 227 ? -5.643 -8.839 -5.698 1.00 91.88 227 LEU A N 1
ATOM 1790 C CA . LEU A 1 227 ? -4.947 -9.674 -4.718 1.00 91.88 227 LEU A CA 1
ATOM 1791 C C . LEU A 1 227 ? -5.930 -10.074 -3.616 1.00 91.88 227 LEU A C 1
ATOM 1793 O O . LEU A 1 227 ? -6.809 -9.285 -3.269 1.00 91.88 227 LEU A O 1
ATOM 1797 N N . HIS A 1 228 ? -5.802 -11.265 -3.031 1.00 96.12 228 HIS A N 1
ATOM 1798 C CA . HIS A 1 228 ? -6.630 -11.619 -1.879 1.00 96.12 228 HIS A CA 1
ATOM 1799 C C . HIS A 1 228 ? -6.060 -10.939 -0.620 1.00 96.12 228 HIS A C 1
ATOM 1801 O O . HIS A 1 228 ? -4.842 -10.841 -0.448 1.00 96.12 228 HIS A O 1
ATOM 1807 N N . LYS A 1 229 ? -6.913 -10.459 0.295 1.00 96.88 229 LYS A N 1
ATOM 1808 C CA . LYS A 1 229 ? -6.490 -9.768 1.532 1.00 96.88 229 LYS A CA 1
ATOM 1809 C C . LYS A 1 229 ? -5.540 -10.626 2.381 1.00 96.88 229 LYS A C 1
ATOM 1811 O O . LYS A 1 229 ? -4.626 -10.096 3.014 1.00 96.88 229 LYS A O 1
ATOM 1816 N N . ARG A 1 230 ? -5.689 -11.957 2.330 1.00 95.19 230 ARG A N 1
ATOM 1817 C CA . ARG A 1 230 ? -4.752 -12.913 2.944 1.00 95.19 230 ARG A CA 1
ATOM 1818 C C . ARG A 1 230 ? -3.337 -12.818 2.375 1.00 95.19 230 ARG A C 1
ATOM 1820 O O . ARG A 1 230 ? -2.393 -12.947 3.143 1.00 95.19 230 ARG A O 1
ATOM 1827 N N . ASP A 1 231 ? -3.172 -12.571 1.080 1.00 93.88 231 ASP A N 1
ATOM 1828 C CA . ASP A 1 231 ? -1.851 -12.503 0.442 1.00 93.88 231 ASP A CA 1
ATOM 1829 C C . ASP A 1 231 ? -1.101 -11.257 0.918 1.00 93.88 231 ASP A C 1
ATOM 1831 O O . ASP A 1 231 ? 0.098 -11.303 1.182 1.00 93.88 231 ASP A O 1
ATOM 1835 N N . LEU A 1 232 ? -1.829 -10.153 1.120 1.00 94.06 232 LEU A N 1
ATOM 1836 C CA . LEU A 1 232 ? -1.306 -8.926 1.724 1.00 94.06 232 LEU A CA 1
ATOM 1837 C C . LEU A 1 232 ? -0.916 -9.135 3.195 1.00 94.06 232 LEU A C 1
ATOM 1839 O O . LEU A 1 232 ? 0.091 -8.588 3.637 1.00 94.06 232 LEU A O 1
ATOM 1843 N N . ALA A 1 233 ? -1.667 -9.947 3.943 1.00 93.31 233 ALA A N 1
ATOM 1844 C CA . ALA A 1 233 ? -1.340 -10.308 5.322 1.00 93.31 233 ALA A CA 1
ATOM 1845 C C . ALA A 1 233 ? -0.132 -11.261 5.419 1.00 93.31 233 ALA A C 1
ATOM 1847 O O . ALA A 1 233 ? 0.791 -10.992 6.184 1.00 93.31 233 ALA A O 1
ATOM 1848 N N . LEU A 1 234 ? -0.093 -12.324 4.608 1.00 90.69 234 LEU A N 1
ATOM 1849 C CA . LEU A 1 234 ? 1.059 -13.225 4.470 1.00 90.69 234 LEU A CA 1
ATOM 1850 C C . LEU A 1 234 ? 2.306 -12.449 4.057 1.00 90.69 234 LEU A C 1
ATOM 1852 O O . LEU A 1 234 ? 3.372 -12.648 4.632 1.00 90.69 234 LEU A O 1
ATOM 1856 N N . ARG A 1 235 ? 2.160 -11.501 3.121 1.00 86.88 235 ARG A N 1
ATOM 1857 C CA . ARG A 1 235 ? 3.204 -10.530 2.810 1.00 86.88 235 ARG A CA 1
ATOM 1858 C C . ARG A 1 235 ? 3.591 -9.808 4.112 1.00 86.88 235 ARG A C 1
ATOM 1860 O O . ARG A 1 235 ? 4.676 -10.042 4.616 1.00 86.88 235 ARG A O 1
ATOM 1867 N N . LEU A 1 236 ? 2.721 -8.996 4.711 1.00 87.12 236 LEU A N 1
ATOM 1868 C CA . LEU A 1 236 ? 3.036 -8.184 5.901 1.00 87.12 236 LEU A CA 1
ATOM 1869 C C . LEU A 1 236 ? 3.676 -8.937 7.089 1.00 87.12 236 LEU A C 1
ATOM 1871 O O . LEU A 1 236 ? 4.511 -8.336 7.765 1.00 87.12 236 LEU A O 1
ATOM 1875 N N . PHE A 1 237 ? 3.303 -10.196 7.354 1.00 84.75 237 PHE A N 1
ATOM 1876 C CA . PHE A 1 237 ? 3.611 -10.888 8.617 1.00 84.75 237 PHE A CA 1
ATOM 1877 C C . PHE A 1 237 ? 4.417 -12.202 8.506 1.00 84.75 237 PHE A C 1
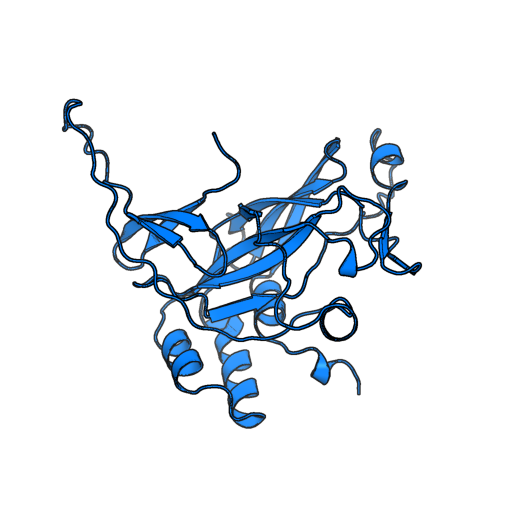ATOM 1879 O O . PHE A 1 237 ? 4.809 -12.740 9.542 1.00 84.75 237 PHE A O 1
ATOM 1886 N N . THR A 1 238 ? 4.716 -12.742 7.319 1.00 78.56 238 THR A N 1
ATOM 1887 C CA . THR A 1 238 ? 5.498 -13.994 7.201 1.00 78.56 238 THR A CA 1
ATOM 1888 C C . THR A 1 238 ? 6.973 -13.718 6.903 1.00 78.56 238 THR A C 1
ATOM 1890 O O . THR A 1 238 ? 7.326 -13.244 5.825 1.00 78.56 238 THR A O 1
ATOM 1893 N N . THR A 1 239 ? 7.853 -14.037 7.857 1.00 59.78 239 THR A N 1
ATOM 1894 C CA . THR A 1 239 ? 9.315 -13.944 7.707 1.00 59.78 239 THR A CA 1
ATOM 1895 C C . THR A 1 239 ? 9.874 -15.031 6.785 1.00 59.78 239 THR A C 1
ATOM 1897 O O . THR A 1 239 ? 9.604 -16.222 6.973 1.00 59.78 239 THR A O 1
ATOM 1900 N N . LEU A 1 240 ? 10.707 -14.613 5.827 1.00 51.66 240 LEU A N 1
ATOM 1901 C CA . LEU A 1 240 ? 11.303 -15.449 4.769 1.00 51.66 240 LEU A CA 1
ATOM 1902 C C . LEU A 1 240 ? 12.074 -16.689 5.231 1.00 51.66 240 LEU A C 1
ATOM 1904 O O . LEU A 1 240 ? 12.191 -17.625 4.449 1.00 51.66 240 LEU A O 1
ATOM 1908 N N . ASP A 1 241 ? 12.568 -16.738 6.470 1.00 39.69 241 ASP A N 1
ATOM 1909 C CA . ASP A 1 241 ? 13.327 -17.888 6.993 1.00 39.69 241 ASP A CA 1
ATOM 1910 C C . ASP A 1 241 ? 12.514 -19.204 6.986 1.00 39.69 241 ASP A C 1
ATOM 1912 O O . ASP A 1 241 ? 13.066 -20.294 7.113 1.00 39.69 241 ASP A O 1
ATOM 1916 N N . THR A 1 242 ? 11.193 -19.114 6.788 1.00 39.62 242 THR A N 1
ATOM 1917 C CA . THR A 1 242 ? 10.272 -20.252 6.610 1.00 39.62 242 THR A CA 1
ATOM 1918 C C . THR A 1 242 ? 10.108 -20.726 5.154 1.00 39.62 242 THR A C 1
ATOM 1920 O O . THR A 1 242 ? 9.341 -21.650 4.905 1.00 39.62 242 THR A O 1
ATOM 1923 N N . GLN A 1 243 ? 10.815 -20.128 4.187 1.00 33.75 243 GLN A N 1
ATOM 1924 C CA . GLN A 1 243 ? 10.773 -20.491 2.757 1.00 33.75 243 GLN A CA 1
ATOM 1925 C C . GLN A 1 243 ? 12.013 -21.281 2.282 1.00 33.75 243 GLN A C 1
ATOM 1927 O O . GLN A 1 243 ? 12.117 -21.575 1.094 1.00 33.75 243 GLN A O 1
ATOM 1932 N N . VAL A 1 244 ? 12.954 -21.621 3.175 1.00 30.95 244 VAL A N 1
ATOM 1933 C CA . VAL A 1 244 ? 14.183 -22.373 2.837 1.00 30.95 244 VAL A CA 1
ATOM 1934 C C . VAL A 1 244 ? 14.326 -23.618 3.724 1.00 30.95 244 VAL A C 1
ATOM 1936 O O . VAL A 1 244 ? 15.216 -23.703 4.572 1.00 30.95 244 VAL A O 1
ATOM 1939 N N . ARG A 1 245 ? 13.417 -24.581 3.531 1.00 28.70 245 ARG A N 1
ATOM 1940 C CA . ARG A 1 245 ? 13.524 -25.989 3.954 1.00 28.70 245 ARG A CA 1
ATOM 1941 C C . ARG A 1 245 ? 12.802 -26.885 2.955 1.00 28.70 245 ARG A C 1
ATOM 1943 O O . ARG A 1 245 ? 11.737 -26.442 2.478 1.00 28.70 245 ARG A O 1
#

Organism: Cyclophora tenuis (NCBI:txid216820)

Foldseek 3Di:
DDQQWDWDAFPVRWIWIFRAVDFQGDIFTDDPPPVPPDDDDDDDGDDDTDGDDDDDEFDDDDVCVVQPDPPDFARWGGKAWWEKFACVLAVVLLVVDVVPDPPPPVLSVLCVPARTKTKMKTKTQDDCSLVWPQNRAIWIKMWIFGSDPPTDTSWIYRTHAQFPDDDPDDDPCNVQQQPAATQGPNDGPRRHHRYKAWDYWYADPVDNQKIKIWIDGNVRDIDIDIDGSNVSNCRGRPHCVVVPD

pLDDT: mean 72.31, std 20.43, range [24.11, 97.06]